Protein AF-A0A164ZQA0-F1 (afdb_monomer_lite)

InterPro domains:
  IPR040151 Gfd2/YDR514C-like [PTHR28083] (160-296)
  IPR048519 Gfd2/YDR514C-like, C-terminal domain [PF21762] (165-279)

Organism: NCBI:txid1314777

Structure (mmCIF, N/CA/C/O backbone):
data_AF-A0A164ZQA0-F1
#
_entry.id   AF-A0A164ZQA0-F1
#
loop_
_atom_site.group_PDB
_atom_site.id
_atom_site.type_symbol
_atom_site.label_atom_id
_atom_site.label_alt_id
_atom_site.label_comp_id
_atom_site.label_asym_id
_atom_site.label_entity_id
_atom_site.label_seq_id
_atom_site.pdbx_PDB_ins_code
_atom_site.Cartn_x
_atom_site.Cartn_y
_atom_site.Cartn_z
_atom_site.occupancy
_atom_site.B_iso_or_equiv
_atom_site.auth_seq_id
_atom_site.auth_comp_id
_atom_site.auth_asym_id
_atom_site.auth_atom_id
_atom_site.pdbx_PDB_model_num
ATOM 1 N N . MET A 1 1 ? 44.357 4.375 -3.965 1.00 37.94 1 MET A N 1
ATOM 2 C CA . MET A 1 1 ? 43.167 4.181 -4.818 1.00 37.94 1 MET A CA 1
ATOM 3 C C . MET A 1 1 ? 42.437 2.954 -4.313 1.00 37.94 1 MET A C 1
ATOM 5 O O . MET A 1 1 ? 42.973 1.859 -4.415 1.00 37.94 1 MET A O 1
ATOM 9 N N . THR A 1 2 ? 41.283 3.130 -3.679 1.00 36.84 2 THR A N 1
ATOM 10 C CA . THR A 1 2 ? 40.412 2.020 -3.287 1.00 36.84 2 THR A CA 1
ATOM 11 C C . THR A 1 2 ? 39.736 1.478 -4.543 1.00 36.84 2 THR A C 1
ATOM 13 O O . THR A 1 2 ? 38.947 2.173 -5.178 1.00 36.84 2 THR A O 1
ATOM 16 N N . PHE A 1 3 ? 40.088 0.255 -4.942 1.00 36.66 3 PHE A N 1
ATOM 17 C CA . PHE A 1 3 ? 39.369 -0.465 -5.989 1.00 36.66 3 PHE A CA 1
ATOM 18 C C . PHE A 1 3 ? 37.983 -0.815 -5.447 1.00 36.66 3 PHE A C 1
ATOM 20 O O . PHE A 1 3 ? 37.839 -1.714 -4.620 1.00 36.66 3 PHE A O 1
ATOM 27 N N . HIS A 1 4 ? 36.966 -0.081 -5.887 1.00 46.91 4 HIS A N 1
ATOM 28 C CA . HIS A 1 4 ? 35.589 -0.504 -5.689 1.00 46.91 4 HIS A CA 1
ATOM 29 C C . HIS A 1 4 ? 35.282 -1.572 -6.746 1.00 46.91 4 HIS A C 1
ATOM 31 O O . HIS A 1 4 ? 35.463 -1.300 -7.936 1.00 46.91 4 HIS A O 1
ATOM 37 N N . PRO A 1 5 ? 34.881 -2.793 -6.352 1.00 53.94 5 PRO A N 1
ATOM 38 C CA . PRO A 1 5 ? 34.524 -3.823 -7.316 1.00 53.94 5 PRO A CA 1
ATOM 39 C C . PRO A 1 5 ? 33.372 -3.322 -8.191 1.00 53.94 5 PRO A C 1
ATOM 41 O O . PRO A 1 5 ? 32.402 -2.755 -7.684 1.00 53.94 5 PRO A O 1
ATOM 44 N N . VAL A 1 6 ? 33.484 -3.521 -9.506 1.00 59.75 6 VAL A N 1
ATOM 45 C CA . VAL A 1 6 ? 32.407 -3.195 -10.445 1.00 59.75 6 VAL A CA 1
ATOM 46 C C . VAL A 1 6 ? 31.228 -4.110 -10.126 1.00 59.75 6 VAL A C 1
ATOM 48 O O . VAL A 1 6 ? 31.308 -5.329 -10.275 1.00 59.75 6 VAL A O 1
ATOM 51 N N . ILE A 1 7 ? 30.142 -3.526 -9.624 1.00 65.94 7 ILE A N 1
ATOM 52 C CA . ILE A 1 7 ? 28.939 -4.273 -9.263 1.00 65.94 7 ILE A CA 1
ATOM 53 C C . ILE A 1 7 ? 28.158 -4.545 -10.551 1.00 65.94 7 ILE A C 1
ATOM 55 O O . ILE A 1 7 ? 27.612 -3.632 -11.167 1.00 65.94 7 ILE A O 1
ATOM 59 N N . HIS A 1 8 ? 28.106 -5.810 -10.960 1.00 80.88 8 HIS A N 1
ATOM 60 C CA . HIS A 1 8 ? 27.282 -6.258 -12.081 1.00 80.88 8 HIS A CA 1
ATOM 61 C C . HIS A 1 8 ? 25.901 -6.704 -11.585 1.00 80.88 8 HIS A C 1
ATOM 63 O O . HIS A 1 8 ? 25.777 -7.330 -10.532 1.00 80.88 8 HIS A O 1
ATOM 69 N N . GLY A 1 9 ? 24.855 -6.380 -12.345 1.00 91.81 9 GLY A N 1
ATOM 70 C CA . GLY A 1 9 ? 23.476 -6.692 -11.979 1.00 91.81 9 GLY A CA 1
ATOM 71 C C . GLY A 1 9 ? 22.484 -6.237 -13.042 1.00 91.81 9 GLY A C 1
ATOM 72 O O . GLY A 1 9 ? 22.841 -6.063 -14.210 1.00 91.81 9 GLY A O 1
ATOM 73 N N . PHE A 1 10 ? 21.236 -6.041 -12.630 1.00 95.94 10 PHE A N 1
ATOM 74 C CA . PHE A 1 10 ? 20.131 -5.736 -13.529 1.00 95.94 10 PHE A CA 1
ATOM 75 C C . PHE A 1 10 ? 19.327 -4.538 -13.038 1.00 95.94 10 PHE A C 1
ATOM 77 O O . PHE A 1 10 ? 18.859 -4.519 -11.906 1.00 95.94 10 PHE A O 1
ATOM 84 N N . TYR A 1 11 ? 19.139 -3.547 -13.899 1.00 95.69 11 TYR A N 1
ATOM 85 C CA . TYR A 1 11 ? 18.346 -2.362 -13.609 1.00 95.69 11 TYR A CA 1
ATOM 86 C C . TYR A 1 11 ? 16.878 -2.591 -13.931 1.00 95.69 11 TYR A C 1
ATOM 88 O O . TYR A 1 11 ? 16.543 -3.151 -14.979 1.00 95.69 11 TYR A O 1
ATOM 96 N N . ARG A 1 12 ? 15.981 -2.108 -13.068 1.00 94.56 12 ARG A N 1
ATOM 97 C CA . ARG A 1 12 ? 14.539 -2.154 -13.340 1.00 94.56 12 ARG A CA 1
ATOM 98 C C . ARG A 1 12 ? 14.219 -1.356 -14.602 1.00 94.56 12 ARG A C 1
ATOM 100 O O . ARG A 1 12 ? 14.597 -0.193 -14.721 1.00 94.56 12 ARG A O 1
ATOM 107 N N . TYR A 1 13 ? 13.466 -1.967 -15.519 1.00 94.94 13 TYR A N 1
ATOM 108 C CA . TYR A 1 13 ? 13.037 -1.329 -16.765 1.00 94.94 13 TYR A CA 1
ATOM 109 C C . TYR A 1 13 ? 12.421 0.055 -16.523 1.00 94.94 13 TYR A C 1
ATOM 111 O O . TYR A 1 13 ? 12.764 1.020 -17.197 1.00 94.94 13 TYR A O 1
ATOM 119 N N . THR A 1 14 ? 11.521 0.157 -15.542 1.00 92.81 14 THR A N 1
ATOM 120 C CA . THR A 1 14 ? 10.787 1.394 -15.253 1.00 92.81 14 THR A CA 1
ATOM 121 C C . THR A 1 14 ? 11.702 2.523 -14.813 1.00 92.81 14 THR A C 1
ATOM 123 O O . THR A 1 14 ? 11.472 3.659 -15.207 1.00 92.81 14 THR A O 1
ATOM 126 N N . ASP A 1 15 ? 12.753 2.230 -14.051 1.00 94.25 15 ASP A N 1
ATOM 127 C CA . ASP A 1 15 ? 13.665 3.273 -13.579 1.00 94.25 15 ASP A CA 1
ATOM 128 C C . ASP A 1 15 ? 14.533 3.791 -14.717 1.00 94.25 15 ASP A C 1
ATOM 130 O O . ASP A 1 15 ? 14.736 4.995 -14.844 1.00 94.25 15 ASP A O 1
ATOM 134 N N . ILE A 1 16 ? 14.986 2.893 -15.595 1.00 94.94 16 ILE A N 1
ATOM 135 C CA . ILE A 1 16 ? 15.717 3.276 -16.802 1.00 94.94 16 ILE A CA 1
ATOM 136 C C . ILE A 1 16 ? 14.851 4.199 -17.662 1.00 94.94 16 ILE A C 1
ATOM 138 O O . ILE A 1 16 ? 15.279 5.304 -17.983 1.00 94.94 16 ILE A O 1
ATOM 142 N N . ILE A 1 17 ? 13.613 3.802 -17.968 1.00 93.25 17 ILE A N 1
ATOM 143 C CA . ILE A 1 17 ? 12.735 4.579 -18.852 1.00 93.25 17 ILE A CA 1
ATOM 144 C C . ILE A 1 17 ? 12.263 5.894 -18.225 1.00 93.25 17 ILE A C 1
ATOM 146 O O . ILE A 1 17 ? 12.261 6.925 -18.896 1.00 93.25 17 ILE A O 1
ATOM 150 N N . PHE A 1 18 ? 11.825 5.876 -16.965 1.00 91.62 18 PHE A N 1
ATOM 151 C CA . PHE A 1 18 ? 11.101 7.005 -16.374 1.00 91.62 18 PHE A CA 1
ATOM 152 C C . PHE A 1 18 ? 11.949 7.882 -15.458 1.00 91.62 18 PHE A C 1
ATOM 154 O O . PHE A 1 18 ? 11.564 9.024 -15.234 1.00 91.62 18 PHE A O 1
ATOM 161 N N . VAL A 1 19 ? 13.084 7.389 -14.953 1.00 92.06 19 VAL A N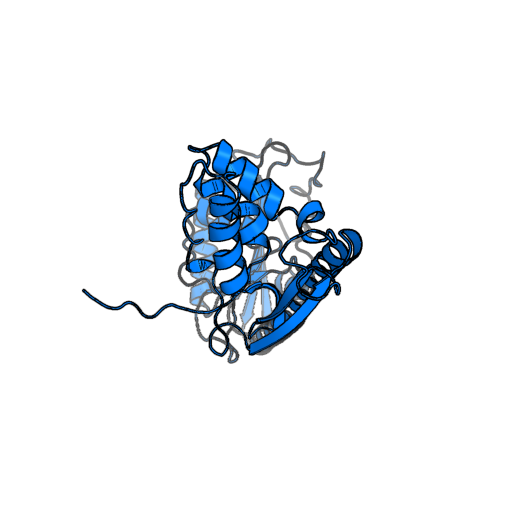 1
ATOM 162 C CA . VAL A 1 19 ? 13.851 8.086 -13.909 1.00 92.06 19 VAL A CA 1
ATOM 163 C C . VAL A 1 19 ? 15.259 8.448 -14.367 1.00 92.06 19 VAL A C 1
ATOM 165 O O . VAL A 1 19 ? 15.705 9.557 -14.117 1.00 92.06 19 VAL A O 1
ATOM 168 N N . TRP A 1 20 ? 15.967 7.586 -15.099 1.00 93.75 20 TRP A N 1
ATOM 169 C CA . TRP A 1 20 ? 17.381 7.838 -15.411 1.00 93.75 20 TRP A CA 1
ATOM 170 C C . TRP A 1 20 ? 17.621 9.171 -16.139 1.00 93.75 20 TRP A C 1
ATOM 172 O O . TRP A 1 20 ? 18.522 9.921 -15.774 1.00 93.75 20 TRP A O 1
ATOM 182 N N . HIS A 1 21 ? 16.777 9.506 -17.116 1.00 91.06 21 HIS A N 1
ATOM 183 C CA . HIS A 1 21 ? 16.881 10.769 -17.849 1.00 91.06 21 HIS A CA 1
ATOM 184 C C . HIS A 1 21 ? 16.617 12.016 -16.988 1.00 91.06 21 HIS A C 1
ATOM 186 O O . HIS A 1 21 ? 17.145 13.080 -17.300 1.00 91.06 21 HIS A O 1
ATOM 192 N N . THR A 1 22 ? 15.868 11.906 -15.882 1.00 90.12 22 THR A N 1
ATOM 193 C CA . THR A 1 22 ? 15.544 13.064 -15.031 1.00 90.12 22 THR A CA 1
ATOM 194 C C . THR A 1 22 ? 16.759 13.590 -14.272 1.00 90.12 22 THR A C 1
ATOM 196 O O . THR A 1 22 ? 16.726 14.711 -13.777 1.00 90.12 22 THR A O 1
ATOM 199 N N . ALA A 1 23 ? 17.844 12.815 -14.200 1.00 88.81 23 ALA A N 1
ATOM 200 C CA . ALA A 1 23 ? 19.121 13.270 -13.659 1.00 88.81 23 ALA A CA 1
ATOM 201 C C . ALA A 1 23 ? 19.820 14.327 -14.541 1.00 88.81 23 ALA A C 1
ATOM 203 O O . ALA A 1 23 ? 20.835 14.872 -14.121 1.00 88.81 23 ALA A O 1
ATOM 204 N N . PHE A 1 24 ? 19.298 14.603 -15.745 1.00 90.62 24 PHE A N 1
ATOM 205 C CA . PHE A 1 24 ? 19.895 15.499 -16.744 1.00 90.62 24 PHE A CA 1
ATOM 206 C C . PHE A 1 24 ? 18.980 16.663 -17.135 1.00 90.62 24 PHE A C 1
ATOM 208 O O . PHE A 1 24 ? 19.130 17.211 -18.223 1.00 90.62 24 PHE A O 1
ATOM 215 N N . GLN A 1 25 ? 18.032 17.052 -16.278 1.00 85.81 25 GLN A N 1
ATOM 216 C CA . GLN A 1 25 ? 17.130 18.186 -16.548 1.00 85.81 25 GLN A CA 1
ATOM 217 C C . GLN A 1 25 ? 17.885 19.514 -16.752 1.00 85.81 25 GLN A C 1
ATOM 219 O O . GLN A 1 25 ? 17.413 20.407 -17.451 1.00 85.81 25 GLN A O 1
ATOM 224 N N . ASP A 1 26 ? 19.082 19.633 -16.175 1.00 88.94 26 ASP A N 1
ATOM 225 C CA . ASP A 1 26 ? 20.036 20.729 -16.377 1.00 88.94 26 ASP A CA 1
ATOM 226 C C . ASP A 1 26 ? 20.829 20.615 -17.697 1.00 88.94 26 ASP A C 1
ATOM 228 O O . ASP A 1 26 ? 21.501 21.564 -18.101 1.00 88.94 26 ASP A O 1
ATOM 232 N N . ARG A 1 27 ? 20.740 19.474 -18.398 1.00 90.88 27 ARG A N 1
ATOM 233 C CA . ARG A 1 27 ? 21.440 19.156 -19.657 1.00 90.88 27 ARG A CA 1
ATOM 234 C C . ARG A 1 27 ? 20.466 18.596 -20.712 1.00 90.88 27 ARG A C 1
ATOM 236 O O . ARG A 1 27 ? 20.539 17.410 -21.057 1.00 90.88 27 ARG A O 1
ATOM 243 N N . PRO A 1 28 ? 19.607 19.442 -21.317 1.00 91.06 28 PRO A N 1
ATOM 244 C CA . PRO A 1 28 ? 18.497 19.001 -22.173 1.00 91.06 28 PRO A CA 1
ATOM 245 C C . PRO A 1 28 ? 18.893 18.149 -23.387 1.00 91.06 28 PRO A C 1
ATOM 247 O O . PRO A 1 28 ? 18.119 17.298 -23.830 1.00 91.06 28 PRO A O 1
ATOM 250 N N . ILE A 1 29 ? 20.096 18.357 -23.935 1.00 91.69 29 ILE A N 1
ATOM 251 C CA . ILE A 1 29 ? 20.619 17.569 -25.064 1.00 91.69 29 ILE A CA 1
ATOM 252 C C . ILE A 1 29 ? 20.830 16.110 -24.638 1.00 91.69 29 ILE A C 1
ATOM 254 O O . ILE A 1 29 ? 20.357 15.199 -25.317 1.00 91.69 29 ILE A O 1
ATOM 258 N N . ILE A 1 30 ? 21.479 15.891 -23.488 1.00 93.25 30 ILE A N 1
ATOM 259 C CA . ILE A 1 30 ? 21.736 14.552 -22.942 1.00 93.25 30 ILE A CA 1
ATOM 260 C C . ILE A 1 30 ? 20.421 13.891 -22.533 1.00 93.25 30 ILE A C 1
ATOM 262 O O . ILE A 1 30 ? 20.195 12.731 -22.875 1.00 93.25 30 ILE A O 1
ATOM 266 N N . GLU A 1 31 ? 19.538 14.632 -21.857 1.00 94.38 31 GLU A N 1
ATOM 267 C CA . GLU A 1 31 ? 18.209 14.143 -21.483 1.00 94.38 31 GLU A CA 1
ATOM 268 C C . GLU A 1 31 ? 17.439 13.637 -22.710 1.00 94.38 31 GLU A C 1
ATOM 270 O O . GLU A 1 31 ? 16.958 12.501 -22.724 1.00 94.38 31 GLU A O 1
ATOM 275 N N . THR A 1 32 ? 17.354 14.459 -23.760 1.00 94.12 32 THR A N 1
ATOM 276 C CA . THR A 1 32 ? 16.599 14.142 -24.978 1.00 94.12 32 THR A CA 1
ATOM 277 C C . THR A 1 32 ? 17.203 12.952 -25.716 1.00 94.12 32 THR A C 1
ATOM 279 O O . THR A 1 32 ? 16.471 12.041 -26.109 1.00 94.12 32 THR A O 1
ATOM 282 N N . ALA A 1 33 ? 18.530 12.925 -25.872 1.00 95.00 33 ALA A N 1
ATOM 283 C CA . ALA A 1 33 ? 19.237 11.832 -26.531 1.00 95.00 33 ALA A CA 1
ATOM 284 C C . ALA A 1 33 ? 19.036 10.500 -25.796 1.00 95.00 33 ALA A C 1
ATOM 286 O O . ALA A 1 33 ? 18.667 9.496 -26.411 1.00 95.00 33 ALA A O 1
ATOM 287 N N . LEU A 1 34 ? 19.210 10.502 -24.471 1.00 95.69 34 LEU A N 1
ATOM 288 C CA . LEU A 1 34 ? 19.022 9.317 -23.643 1.00 95.69 34 LEU A CA 1
ATOM 289 C C . LEU A 1 34 ? 17.575 8.825 -23.698 1.00 95.69 34 LEU A C 1
ATOM 291 O O . LEU A 1 34 ? 17.338 7.641 -23.935 1.00 95.69 34 LEU A O 1
ATOM 295 N N . LYS A 1 35 ? 16.607 9.734 -23.535 1.00 95.25 35 LYS A N 1
ATOM 296 C CA . LYS A 1 35 ? 15.175 9.424 -23.582 1.00 95.25 35 LYS A CA 1
ATOM 297 C C . LYS A 1 35 ? 14.763 8.834 -24.928 1.00 95.25 35 LYS A C 1
ATOM 299 O O . LYS A 1 35 ? 14.009 7.864 -24.956 1.00 95.25 35 LYS A O 1
ATOM 304 N N . ALA A 1 36 ? 15.268 9.381 -26.034 1.00 95.31 36 ALA A N 1
ATOM 305 C CA . ALA A 1 36 ? 15.014 8.852 -27.370 1.00 95.31 36 ALA A CA 1
ATOM 306 C C . ALA A 1 36 ? 15.603 7.443 -27.537 1.00 95.31 36 ALA A C 1
ATOM 308 O O . ALA A 1 36 ? 14.888 6.540 -27.979 1.00 95.31 36 ALA A O 1
ATOM 309 N N . PHE A 1 37 ? 16.858 7.243 -27.123 1.00 96.38 37 PHE A N 1
ATOM 310 C CA . PHE A 1 37 ? 17.576 5.970 -27.223 1.00 96.38 37 PHE A CA 1
ATOM 311 C C . PHE A 1 37 ? 16.865 4.836 -26.481 1.00 96.38 37 PHE A C 1
ATOM 313 O O . PHE A 1 37 ? 16.574 3.795 -27.060 1.00 96.38 37 PHE A O 1
ATOM 320 N N . ILE A 1 38 ? 16.511 5.047 -25.212 1.00 95.19 38 ILE A N 1
ATOM 321 C CA . ILE A 1 38 ? 15.874 4.001 -24.400 1.00 95.19 38 ILE A CA 1
ATOM 322 C C . ILE A 1 38 ? 14.371 3.865 -24.658 1.00 95.19 38 ILE A C 1
ATOM 324 O O . ILE A 1 38 ? 13.755 2.938 -24.135 1.00 95.19 38 ILE A O 1
ATOM 328 N N . SER A 1 39 ? 13.758 4.767 -25.432 1.00 95.31 39 SER A N 1
ATOM 329 C CA . SER A 1 39 ? 12.307 4.761 -25.622 1.00 95.31 39 SER A CA 1
ATOM 330 C C . SER A 1 39 ? 11.808 3.406 -26.155 1.00 95.31 39 SER A C 1
ATOM 332 O O . SER A 1 39 ? 12.459 2.799 -27.010 1.00 95.31 39 SER A O 1
ATOM 334 N N . PRO A 1 40 ? 10.625 2.927 -25.724 1.00 94.81 40 PRO A N 1
ATOM 335 C CA . PRO A 1 40 ? 10.119 1.609 -26.118 1.00 94.81 40 PRO A CA 1
ATOM 336 C C . PRO A 1 40 ? 9.989 1.426 -27.640 1.00 94.81 40 PRO A C 1
ATOM 338 O O . PRO A 1 40 ? 10.210 0.335 -28.164 1.00 94.81 40 PRO A O 1
ATOM 341 N N . HIS A 1 41 ? 9.640 2.502 -28.352 1.00 95.00 41 HIS A N 1
ATOM 342 C CA . HIS A 1 41 ? 9.533 2.505 -29.810 1.00 95.00 41 HIS A CA 1
ATOM 343 C C . HIS A 1 41 ? 10.894 2.463 -30.503 1.00 95.00 41 HIS A C 1
ATOM 345 O O . HIS A 1 41 ? 10.992 1.856 -31.560 1.00 95.00 41 HIS A O 1
ATOM 351 N N . CYS A 1 42 ? 11.923 3.102 -29.940 1.00 95.25 42 CYS A N 1
ATOM 352 C CA . CYS A 1 42 ? 13.266 3.108 -30.514 1.00 95.25 42 CYS A CA 1
ATOM 353 C C . CYS A 1 42 ? 13.991 1.792 -30.230 1.00 95.25 42 CYS A C 1
ATOM 355 O O . CYS A 1 42 ? 14.505 1.155 -31.145 1.00 95.25 42 CYS A O 1
ATOM 357 N N . VAL A 1 43 ? 13.951 1.340 -28.974 1.00 95.25 43 VAL A N 1
ATOM 358 C CA . VAL A 1 43 ? 14.715 0.180 -28.507 1.00 95.25 43 VAL A CA 1
ATOM 359 C C . VAL A 1 43 ? 14.303 -1.123 -29.200 1.00 95.25 43 VAL A C 1
ATOM 361 O O . VAL A 1 43 ? 15.113 -2.032 -29.334 1.00 95.25 43 VAL A O 1
ATOM 364 N N . THR A 1 44 ? 13.058 -1.209 -29.675 1.00 95.69 44 THR A N 1
ATOM 365 C CA . THR A 1 44 ? 12.516 -2.383 -30.378 1.00 95.69 44 THR A CA 1
ATOM 366 C C . THR A 1 44 ? 12.750 -2.368 -31.887 1.00 95.69 44 THR A C 1
ATOM 368 O O . THR A 1 44 ? 12.392 -3.329 -32.566 1.00 95.69 44 THR A O 1
ATOM 371 N N . ARG A 1 45 ? 13.365 -1.316 -32.443 1.00 94.44 45 ARG A N 1
ATOM 372 C CA . ARG A 1 45 ? 13.665 -1.271 -33.876 1.00 94.44 45 ARG A CA 1
ATOM 373 C C . ARG A 1 45 ? 14.802 -2.218 -34.243 1.00 94.44 45 ARG A C 1
ATOM 375 O O . ARG A 1 45 ? 15.722 -2.460 -33.466 1.00 94.44 45 ARG A O 1
ATOM 382 N N . LYS A 1 46 ? 14.778 -2.699 -35.488 1.00 93.00 46 LYS A N 1
ATOM 383 C CA . LYS A 1 46 ? 15.786 -3.635 -36.006 1.00 93.00 46 LYS A CA 1
ATOM 384 C C . LYS A 1 46 ? 17.199 -3.048 -36.057 1.00 93.00 46 LYS A C 1
ATOM 386 O O . LYS A 1 46 ? 18.149 -3.797 -35.878 1.00 93.00 46 LYS A O 1
ATOM 391 N N . ASP A 1 47 ? 17.311 -1.747 -36.309 1.00 92.62 47 ASP A N 1
ATOM 392 C CA . ASP A 1 47 ? 18.556 -0.974 -36.394 1.00 92.62 47 ASP A CA 1
ATOM 393 C C . ASP A 1 47 ? 19.076 -0.511 -35.023 1.00 92.62 47 ASP A C 1
ATOM 395 O O . ASP A 1 47 ? 20.165 0.057 -34.936 1.00 92.62 47 ASP A O 1
ATOM 399 N N . HIS A 1 48 ? 18.328 -0.759 -33.945 1.00 95.25 48 HIS A N 1
ATOM 400 C CA . HIS A 1 48 ? 18.749 -0.376 -32.608 1.00 95.25 48 HIS A CA 1
ATOM 401 C C . HIS A 1 48 ? 19.969 -1.203 -32.165 1.00 95.25 48 HIS A C 1
ATOM 403 O O . HIS A 1 48 ? 19.957 -2.428 -32.303 1.00 95.25 48 HIS A O 1
ATOM 409 N N . PRO A 1 49 ? 21.004 -0.603 -31.547 1.00 93.69 49 PRO A N 1
ATOM 410 C CA . PRO A 1 49 ? 22.244 -1.314 -31.216 1.00 93.69 49 PRO A CA 1
ATOM 411 C C . PRO A 1 49 ? 22.095 -2.410 -30.147 1.00 93.69 49 PRO A C 1
ATOM 413 O O . PRO A 1 49 ? 22.996 -3.224 -29.951 1.00 93.69 49 PRO A O 1
ATOM 416 N N . PHE A 1 50 ? 20.956 -2.472 -29.452 1.00 94.31 50 PHE A N 1
ATOM 417 C CA . PHE A 1 50 ? 20.633 -3.603 -28.572 1.00 94.31 50 PHE A CA 1
ATOM 418 C C . PHE A 1 50 ? 20.105 -4.841 -29.308 1.00 94.31 50 PHE A C 1
ATOM 420 O O . PHE A 1 50 ? 20.009 -5.903 -28.698 1.00 94.31 50 PHE A O 1
ATOM 427 N N . ASN A 1 51 ? 19.802 -4.746 -30.602 1.00 92.25 51 ASN A N 1
ATOM 428 C CA . ASN A 1 51 ? 19.403 -5.875 -31.434 1.00 92.25 51 ASN A CA 1
ATOM 429 C C . ASN A 1 51 ? 20.630 -6.548 -32.080 1.00 92.25 51 ASN A C 1
ATOM 431 O O . ASN A 1 51 ? 20.804 -6.519 -33.297 1.00 92.25 51 ASN A O 1
ATOM 435 N N . LYS A 1 52 ? 21.509 -7.137 -31.260 1.00 80.31 52 LYS A N 1
ATOM 436 C CA . LYS A 1 52 ? 22.798 -7.693 -31.724 1.00 80.31 52 LYS A CA 1
ATOM 437 C C . LYS A 1 52 ? 22.652 -8.867 -32.703 1.00 80.31 52 LYS A C 1
ATOM 439 O O . LYS A 1 52 ? 23.445 -8.979 -33.630 1.00 80.31 52 LYS A O 1
ATOM 444 N N . ASP A 1 53 ? 21.613 -9.686 -32.530 1.00 82.44 53 ASP A N 1
ATOM 445 C CA . ASP A 1 53 ? 21.430 -10.947 -33.268 1.00 82.44 53 ASP A CA 1
ATOM 446 C C . ASP A 1 53 ? 20.258 -10.914 -34.265 1.00 82.44 53 ASP A C 1
ATOM 448 O O . ASP A 1 53 ? 19.831 -11.954 -34.768 1.00 82.44 53 ASP A O 1
ATOM 452 N N . GLY A 1 54 ? 19.641 -9.751 -34.492 1.00 84.31 54 GLY A N 1
ATOM 453 C CA . GLY A 1 54 ? 18.430 -9.645 -35.315 1.00 84.31 54 GLY A CA 1
ATOM 454 C C . GLY A 1 54 ? 17.159 -10.237 -34.679 1.00 84.31 54 GLY A C 1
ATOM 455 O O . GLY A 1 54 ? 16.102 -10.201 -35.307 1.00 84.31 54 GLY A O 1
ATOM 456 N N . LYS A 1 55 ? 17.239 -10.755 -33.444 1.00 86.12 55 LYS A N 1
ATOM 457 C CA . LYS A 1 55 ? 16.133 -11.378 -32.685 1.00 86.12 55 LYS A CA 1
ATOM 458 C C . LYS A 1 55 ? 15.201 -10.367 -32.000 1.00 86.12 55 LYS A C 1
ATOM 460 O O . LYS A 1 55 ? 14.222 -10.766 -31.374 1.00 86.12 55 LYS A O 1
ATOM 465 N N . GLY A 1 56 ? 15.508 -9.078 -32.106 1.00 91.31 56 GLY A N 1
ATOM 466 C CA . GLY A 1 56 ? 14.918 -8.015 -31.302 1.00 91.31 56 GLY A CA 1
ATOM 467 C C . GLY A 1 56 ? 15.828 -7.617 -30.141 1.00 91.31 56 GLY A C 1
ATOM 468 O O . GLY A 1 56 ? 16.888 -8.204 -29.918 1.00 91.31 56 GLY A O 1
ATOM 469 N N . VAL A 1 57 ? 15.416 -6.596 -29.396 1.00 94.81 57 VAL A N 1
ATOM 470 C CA . VAL A 1 57 ? 16.139 -6.161 -28.199 1.00 94.81 57 VAL A CA 1
ATOM 471 C C . VAL A 1 57 ? 16.043 -7.220 -27.111 1.00 94.81 57 VAL A C 1
ATOM 473 O O . VAL A 1 57 ? 14.958 -7.700 -26.781 1.00 94.81 57 VAL A O 1
ATOM 476 N N . GLU A 1 58 ? 17.193 -7.541 -26.532 1.00 95.12 58 GLU A N 1
ATOM 477 C CA . GLU A 1 58 ? 17.299 -8.369 -25.339 1.00 95.12 58 GLU A CA 1
ATOM 478 C C . GLU A 1 58 ? 16.907 -7.579 -24.084 1.00 95.12 58 GLU A C 1
ATOM 480 O O . GLU A 1 58 ? 17.372 -6.467 -23.850 1.00 95.12 58 GLU A O 1
ATOM 485 N N . PHE A 1 59 ? 16.086 -8.179 -23.240 1.00 96.19 59 PHE A N 1
ATOM 486 C CA . PHE A 1 59 ? 15.822 -7.769 -21.868 1.00 96.19 59 PHE A CA 1
ATOM 487 C C . PHE A 1 59 ? 15.947 -8.988 -20.961 1.00 96.19 59 PHE A C 1
ATOM 489 O O . PHE A 1 59 ? 16.153 -10.109 -21.421 1.00 96.19 59 PHE A O 1
ATOM 496 N N . TRP A 1 60 ? 15.774 -8.783 -19.661 1.00 96.31 60 TRP A N 1
ATOM 497 C CA . TRP A 1 60 ? 15.814 -9.857 -18.683 1.00 96.31 60 TRP A CA 1
ATOM 498 C C . TRP A 1 60 ? 14.537 -9.879 -17.854 1.00 96.31 60 TRP A C 1
ATOM 500 O O . TRP A 1 60 ? 14.121 -8.859 -17.308 1.00 96.31 60 TRP A O 1
ATOM 510 N N . MET A 1 61 ? 13.909 -11.047 -17.755 1.00 96.75 61 MET A N 1
ATOM 511 C CA . MET A 1 61 ? 12.804 -11.294 -16.840 1.00 96.75 61 MET A CA 1
ATOM 512 C C . MET A 1 61 ? 13.369 -11.827 -15.525 1.00 96.75 61 MET A C 1
ATOM 514 O O . MET A 1 61 ? 13.831 -12.967 -15.454 1.00 96.75 61 MET A O 1
ATOM 518 N N . GLY A 1 62 ? 13.354 -10.986 -14.493 1.00 95.81 62 GLY A N 1
ATOM 519 C CA . GLY A 1 62 ? 13.769 -11.331 -13.139 1.00 95.81 62 GLY A CA 1
ATOM 520 C C . GLY A 1 62 ? 12.584 -11.692 -12.251 1.00 95.81 62 GLY A C 1
ATOM 521 O O . GLY A 1 62 ? 11.532 -11.061 -12.333 1.00 95.81 62 GLY A O 1
ATOM 522 N N . THR A 1 63 ? 12.763 -12.684 -11.384 1.00 94.44 63 THR A N 1
ATOM 523 C CA . THR A 1 63 ? 11.800 -13.076 -10.346 1.00 94.44 63 THR A CA 1
ATOM 524 C C . THR A 1 63 ? 12.391 -12.764 -8.975 1.00 94.44 63 THR A C 1
ATOM 526 O O . THR A 1 63 ? 13.492 -13.214 -8.656 1.00 94.44 63 THR A O 1
ATOM 529 N N . LEU A 1 64 ? 11.671 -11.974 -8.183 1.00 93.75 64 LEU A N 1
ATOM 530 C CA . LEU A 1 64 ? 12.007 -11.634 -6.801 1.00 93.75 64 LEU A CA 1
ATOM 531 C C . LEU A 1 64 ? 11.661 -12.804 -5.855 1.00 93.75 64 LEU A C 1
ATOM 533 O O . LEU A 1 64 ? 10.822 -13.632 -6.208 1.00 93.75 64 LEU A O 1
ATOM 537 N N . PRO A 1 65 ? 12.216 -12.858 -4.628 1.00 89.00 65 PRO A N 1
ATOM 538 C CA . PRO A 1 65 ? 11.918 -13.921 -3.659 1.00 89.00 65 PRO A CA 1
ATOM 539 C C . PRO A 1 65 ? 10.433 -14.073 -3.295 1.00 89.00 65 PRO A C 1
ATOM 541 O O . PRO A 1 65 ? 9.989 -15.153 -2.923 1.00 89.00 65 PRO A O 1
ATOM 544 N N . ASN A 1 66 ? 9.645 -13.002 -3.416 1.00 86.12 66 ASN A N 1
ATOM 545 C CA . ASN A 1 66 ? 8.194 -13.029 -3.202 1.00 86.12 66 ASN A CA 1
ATOM 546 C C . ASN A 1 66 ? 7.402 -13.522 -4.435 1.00 86.12 66 ASN A C 1
ATOM 548 O O . ASN A 1 66 ? 6.176 -13.410 -4.463 1.00 86.12 66 ASN A O 1
ATOM 552 N N . GLY A 1 67 ? 8.090 -14.016 -5.468 1.00 88.50 67 GLY A N 1
ATOM 553 C CA . GLY A 1 67 ? 7.512 -14.483 -6.727 1.00 88.50 67 GLY A CA 1
ATOM 554 C C . GLY A 1 67 ? 7.130 -13.372 -7.707 1.00 88.50 67 GLY A C 1
ATOM 555 O O . GLY A 1 67 ? 6.700 -13.674 -8.820 1.00 88.50 67 GLY A O 1
ATOM 556 N N . GLU A 1 68 ? 7.268 -12.093 -7.338 1.00 94.00 68 GLU A N 1
ATOM 557 C CA . GLU A 1 68 ? 6.981 -11.002 -8.264 1.00 94.00 68 GLU A CA 1
ATOM 558 C C . GLU A 1 68 ? 7.991 -10.964 -9.412 1.00 94.00 68 GLU A C 1
ATOM 560 O O . GLU A 1 68 ? 9.195 -11.127 -9.223 1.00 94.00 68 GLU A O 1
ATOM 565 N N . GLN A 1 69 ? 7.498 -10.658 -10.607 1.00 95.12 69 GLN A N 1
ATOM 566 C CA . GLN A 1 69 ? 8.321 -10.547 -11.803 1.00 95.12 69 GLN A CA 1
ATOM 567 C C . GLN A 1 69 ? 8.668 -9.089 -12.109 1.00 95.12 69 GLN A C 1
ATOM 569 O O . GLN A 1 69 ? 7.919 -8.161 -11.767 1.00 95.12 69 GLN A O 1
ATOM 574 N N . ARG A 1 70 ? 9.811 -8.876 -12.762 1.00 95.81 70 ARG A N 1
ATOM 575 C CA . ARG A 1 70 ? 10.288 -7.579 -13.248 1.00 95.81 70 ARG A CA 1
ATOM 576 C C . ARG A 1 70 ? 10.963 -7.743 -14.601 1.00 95.81 70 ARG A C 1
ATOM 578 O O . ARG A 1 70 ? 11.772 -8.645 -14.783 1.00 95.81 70 ARG A O 1
ATOM 585 N N . LEU A 1 71 ? 10.671 -6.817 -15.510 1.00 97.44 71 LEU A N 1
ATOM 586 C CA . LEU A 1 71 ? 11.454 -6.640 -16.725 1.00 97.44 71 LEU A CA 1
ATOM 587 C C . LEU A 1 71 ? 12.662 -5.747 -16.422 1.00 97.44 71 LEU A C 1
ATOM 589 O O . LEU A 1 71 ? 12.511 -4.734 -15.733 1.00 97.44 71 LEU A O 1
ATOM 593 N N . LEU A 1 72 ? 13.840 -6.123 -16.912 1.00 97.12 72 LEU A N 1
ATOM 594 C CA . LEU A 1 72 ? 15.115 -5.538 -16.509 1.00 97.12 72 LEU A CA 1
ATOM 595 C C . LEU A 1 72 ? 16.047 -5.288 -17.705 1.00 97.12 72 LEU A C 1
ATOM 597 O O . LEU A 1 72 ? 16.048 -6.049 -18.674 1.00 97.12 72 LEU A O 1
ATOM 601 N N . TYR A 1 73 ? 16.885 -4.259 -17.586 1.00 96.44 73 TYR A N 1
ATOM 602 C CA . TYR A 1 73 ? 18.087 -4.066 -18.401 1.00 96.44 73 TYR A CA 1
ATOM 603 C C . TYR A 1 73 ? 19.288 -4.674 -17.681 1.00 96.44 73 TYR A C 1
ATOM 605 O O . TYR A 1 73 ? 19.426 -4.520 -16.469 1.00 96.44 73 TYR A O 1
ATOM 613 N N . SER A 1 74 ? 20.203 -5.312 -18.403 1.00 95.06 74 SER A N 1
ATOM 614 C CA . SER A 1 74 ? 21.501 -5.664 -17.814 1.00 95.06 74 SER A CA 1
ATOM 615 C C . SER A 1 74 ? 22.348 -4.410 -17.576 1.00 95.06 74 SER A C 1
ATOM 617 O O . SER A 1 74 ? 22.266 -3.437 -18.332 1.00 95.06 74 SER A O 1
ATOM 619 N N . SER A 1 75 ? 23.215 -4.429 -16.561 1.00 94.12 75 SER A N 1
ATOM 620 C CA . SER A 1 75 ? 24.168 -3.333 -16.348 1.00 94.12 75 SER A CA 1
ATOM 621 C C . SER A 1 75 ? 25.099 -3.134 -17.552 1.00 94.12 75 SER A C 1
ATOM 623 O O . SER A 1 75 ? 25.470 -2.006 -17.850 1.00 94.12 75 SER A O 1
ATOM 625 N N . ALA A 1 76 ? 25.391 -4.195 -18.314 1.00 93.00 76 ALA A N 1
ATOM 626 C CA . ALA A 1 76 ? 26.149 -4.115 -19.562 1.00 93.00 76 ALA A CA 1
ATOM 627 C C . ALA A 1 76 ? 25.419 -3.327 -20.666 1.00 93.00 76 ALA A C 1
ATOM 629 O O . ALA A 1 76 ? 26.059 -2.588 -21.409 1.00 93.00 76 ALA A O 1
ATOM 630 N N . GLN A 1 77 ? 24.091 -3.448 -20.778 1.00 94.56 77 GLN A N 1
ATOM 631 C CA . GLN A 1 77 ? 23.303 -2.638 -21.717 1.00 94.56 77 GLN A CA 1
ATOM 632 C C . GLN A 1 77 ? 23.294 -1.165 -21.320 1.00 94.56 77 GLN A C 1
ATOM 634 O O . GLN A 1 77 ? 23.449 -0.300 -22.179 1.00 94.56 77 GLN A O 1
ATOM 639 N N . VAL A 1 78 ? 23.140 -0.884 -20.026 1.00 95.06 78 VAL A N 1
ATOM 640 C CA . VAL A 1 78 ? 23.211 0.481 -19.493 1.00 95.06 78 VAL A CA 1
ATOM 641 C C . VAL A 1 78 ? 24.588 1.085 -19.767 1.00 95.06 78 VAL A C 1
ATOM 643 O O . VAL A 1 78 ? 24.667 2.188 -20.300 1.00 95.06 78 VAL A O 1
ATOM 646 N N . GLU A 1 79 ? 25.663 0.341 -19.503 1.00 94.19 79 GLU A N 1
ATOM 647 C CA . GLU A 1 79 ? 27.033 0.764 -19.808 1.00 94.19 79 GLU A CA 1
ATOM 648 C C . GLU A 1 79 ? 27.214 1.055 -21.298 1.00 94.19 79 GLU A C 1
ATOM 650 O O . GLU A 1 79 ? 27.685 2.124 -21.685 1.00 94.19 79 GLU A O 1
ATOM 655 N N . TYR A 1 80 ? 26.759 0.132 -22.144 1.00 95.19 80 TYR A N 1
ATOM 656 C CA . TYR A 1 80 ? 26.836 0.275 -23.588 1.00 95.19 80 TYR A CA 1
ATOM 657 C C . TYR A 1 80 ? 26.102 1.526 -24.081 1.00 95.19 80 TYR A C 1
ATOM 659 O O . TYR A 1 80 ? 26.654 2.259 -24.893 1.00 95.19 80 TYR A O 1
ATOM 667 N N . ALA A 1 81 ? 24.893 1.806 -23.582 1.00 95.75 81 ALA A N 1
ATOM 668 C CA . ALA A 1 81 ? 24.131 2.995 -23.970 1.00 95.75 81 ALA A CA 1
ATOM 669 C C . ALA A 1 81 ? 24.911 4.291 -23.709 1.00 95.75 81 ALA A C 1
ATOM 671 O O . ALA A 1 81 ? 24.938 5.177 -24.562 1.00 95.75 81 ALA A O 1
ATOM 672 N N . ARG A 1 82 ? 25.580 4.381 -22.550 1.00 95.19 82 ARG A N 1
ATOM 673 C CA . ARG A 1 82 ? 26.370 5.555 -22.142 1.00 95.19 82 ARG A CA 1
ATOM 674 C C . ARG A 1 82 ? 27.493 5.832 -23.137 1.00 95.19 82 ARG A C 1
ATOM 676 O O . ARG A 1 82 ? 27.646 6.964 -23.590 1.00 95.19 82 ARG A O 1
ATOM 683 N N . TYR A 1 83 ? 28.258 4.798 -23.482 1.00 96.00 83 TYR A N 1
ATOM 684 C CA . TYR A 1 83 ? 29.357 4.924 -24.437 1.00 96.00 83 TYR A CA 1
ATOM 685 C C . TYR A 1 83 ? 28.856 5.137 -25.859 1.00 96.00 83 TYR A C 1
ATOM 687 O O . TYR A 1 83 ? 29.360 6.014 -26.547 1.00 96.00 83 TYR A O 1
ATOM 695 N N . TRP A 1 84 ? 27.832 4.403 -26.287 1.00 96.31 84 TRP A N 1
ATOM 696 C CA . TRP A 1 84 ? 27.285 4.530 -27.634 1.00 96.31 84 TRP A CA 1
ATOM 697 C C . TRP A 1 84 ? 26.779 5.950 -27.906 1.00 96.31 84 TRP A C 1
ATOM 699 O O . TRP A 1 84 ? 27.133 6.543 -28.918 1.00 96.31 84 TRP A O 1
ATOM 709 N N . LEU A 1 85 ? 26.016 6.538 -26.977 1.00 96.12 85 LEU A N 1
ATOM 710 C CA . LEU A 1 85 ? 25.512 7.907 -27.124 1.00 96.12 85 LEU A CA 1
ATOM 711 C C . LEU A 1 85 ? 26.639 8.942 -27.199 1.00 96.12 85 LEU A C 1
ATOM 713 O O . LEU A 1 85 ? 26.537 9.904 -27.962 1.00 96.12 85 LEU A O 1
ATOM 717 N N . LYS A 1 86 ? 27.724 8.719 -26.452 1.00 95.69 86 LYS A N 1
ATOM 718 C CA . LYS A 1 86 ? 28.917 9.562 -26.499 1.00 95.69 86 LYS A CA 1
ATOM 719 C C . LYS A 1 86 ? 29.659 9.445 -27.828 1.00 95.69 86 LYS A C 1
ATOM 721 O O . LYS A 1 86 ? 29.909 10.465 -28.463 1.00 95.69 86 LYS A O 1
ATOM 726 N N . GLU A 1 87 ? 30.000 8.229 -28.246 1.00 96.25 87 GLU A N 1
ATOM 727 C CA . GLU A 1 87 ? 30.785 7.985 -29.465 1.00 96.25 87 GLU A CA 1
ATOM 728 C C . GLU A 1 87 ? 30.034 8.411 -30.732 1.00 96.25 87 GLU A C 1
ATOM 730 O O . GLU A 1 87 ? 30.639 8.880 -31.691 1.00 96.25 87 GLU A O 1
ATOM 735 N N . MET A 1 88 ? 28.702 8.335 -30.719 1.00 95.12 88 MET A N 1
ATOM 736 C CA . MET A 1 88 ? 27.858 8.825 -31.812 1.00 95.12 88 MET A CA 1
ATOM 737 C C . MET A 1 88 ? 27.647 10.350 -31.794 1.00 95.12 88 MET A C 1
ATOM 739 O O . MET A 1 88 ? 26.936 10.882 -32.644 1.00 95.12 88 MET A O 1
ATOM 743 N N . GLY A 1 89 ? 28.246 11.067 -30.836 1.00 94.69 89 GLY A N 1
ATOM 744 C CA . GLY A 1 89 ? 28.206 12.527 -30.758 1.00 94.69 89 GLY A CA 1
ATOM 745 C C . GLY A 1 89 ? 26.910 13.117 -30.191 1.00 94.69 89 GLY A C 1
ATOM 746 O O . GLY A 1 89 ? 26.729 14.329 -30.248 1.00 94.69 89 GLY A O 1
ATOM 747 N N . PHE A 1 90 ? 26.019 12.309 -29.607 1.00 94.00 90 PHE A N 1
ATOM 748 C CA . PHE A 1 90 ? 24.725 12.783 -29.090 1.00 94.00 90 PHE A CA 1
ATOM 749 C C . PHE A 1 90 ? 24.807 13.479 -27.724 1.00 94.00 90 PHE A C 1
ATOM 751 O O . PHE A 1 90 ? 23.816 14.034 -27.256 1.00 94.00 90 PHE A O 1
ATOM 758 N N . THR A 1 91 ? 25.970 13.455 -27.073 1.00 92.12 91 THR A N 1
ATOM 759 C CA . THR A 1 91 ? 26.184 14.021 -25.730 1.00 92.12 91 THR A CA 1
ATOM 760 C C . THR A 1 91 ? 27.265 15.104 -25.698 1.00 92.12 91 THR A C 1
ATOM 762 O O . THR A 1 91 ? 27.792 15.410 -24.632 1.00 92.12 91 THR A O 1
ATOM 765 N N . ASN A 1 92 ? 27.644 15.667 -26.853 1.00 90.12 92 ASN A N 1
ATOM 766 C CA . ASN A 1 92 ? 28.743 16.639 -26.978 1.00 90.12 92 ASN A CA 1
ATOM 767 C C . ASN A 1 92 ? 30.073 16.151 -26.360 1.00 90.12 92 ASN A C 1
ATOM 769 O O . ASN A 1 92 ? 30.859 16.937 -25.840 1.00 90.12 92 ASN A O 1
ATOM 773 N N . GLY A 1 93 ? 30.321 14.837 -26.400 1.00 88.56 93 GLY A N 1
ATOM 774 C CA . GLY A 1 93 ? 31.526 14.212 -25.846 1.00 88.56 93 GLY A CA 1
ATOM 775 C C . GLY A 1 93 ? 31.460 13.886 -24.348 1.00 88.56 93 GLY A C 1
ATOM 776 O O . GLY A 1 93 ? 32.375 13.236 -23.835 1.00 88.56 93 GLY A O 1
ATOM 777 N N . GLU A 1 94 ? 30.388 14.257 -23.643 1.00 90.12 94 GLU A N 1
ATOM 778 C CA . GLU A 1 94 ? 30.200 13.906 -22.232 1.00 90.12 94 GLU A CA 1
ATOM 779 C C . GLU A 1 94 ? 29.749 12.451 -22.062 1.00 90.12 94 GLU A C 1
ATOM 781 O O . GLU A 1 94 ? 28.905 11.944 -22.802 1.00 90.12 94 GLU A O 1
ATOM 786 N N . LEU A 1 95 ? 30.285 11.756 -21.057 1.00 91.19 95 LEU A N 1
ATOM 787 C CA . LEU A 1 95 ? 29.818 10.417 -20.706 1.00 91.19 95 LEU A CA 1
ATOM 788 C C . LEU A 1 95 ? 28.656 10.526 -19.716 1.00 91.19 95 LEU A C 1
ATOM 790 O O . LEU A 1 95 ? 28.816 11.078 -18.629 1.00 91.19 95 LEU A O 1
ATOM 794 N N . ILE A 1 96 ? 27.510 9.944 -20.066 1.00 92.38 96 ILE A N 1
ATOM 795 C CA . ILE A 1 96 ? 26.339 9.866 -19.183 1.00 92.38 96 ILE A CA 1
ATOM 796 C C . ILE A 1 96 ? 26.734 9.091 -17.910 1.00 92.38 96 ILE A C 1
ATOM 798 O O . ILE A 1 96 ? 27.356 8.041 -18.035 1.00 92.38 96 ILE A O 1
ATOM 802 N N . PRO A 1 97 ? 26.436 9.554 -16.688 1.00 90.69 97 PRO A N 1
ATOM 803 C CA . PRO A 1 97 ? 26.570 8.780 -15.451 1.00 90.69 97 PRO A CA 1
ATOM 804 C C . PRO A 1 97 ? 25.715 7.501 -15.411 1.00 90.69 97 PRO A C 1
ATOM 806 O O . PRO A 1 97 ? 24.647 7.426 -16.022 1.00 90.69 97 PRO A O 1
ATOM 809 N N . ILE A 1 98 ? 26.177 6.491 -14.668 1.00 89.81 98 ILE A N 1
ATOM 810 C CA . ILE A 1 98 ? 25.395 5.274 -14.378 1.00 89.81 98 ILE A CA 1
ATOM 811 C C . ILE A 1 98 ? 24.158 5.654 -13.532 1.00 89.81 98 ILE A C 1
ATOM 813 O O . ILE A 1 98 ? 24.268 6.562 -12.705 1.00 89.81 98 ILE A O 1
ATOM 817 N N . PRO A 1 99 ? 22.998 4.989 -13.712 1.00 89.81 99 PRO A N 1
ATOM 818 C CA . PRO A 1 99 ? 21.840 5.164 -12.838 1.00 89.81 99 PRO A CA 1
ATOM 819 C C . PRO A 1 99 ? 22.145 4.855 -11.366 1.00 89.81 99 PRO A C 1
ATOM 821 O O . PRO A 1 99 ? 23.086 4.125 -11.049 1.00 89.81 99 PRO A O 1
ATOM 824 N N . ASP A 1 100 ? 21.286 5.351 -10.476 1.00 83.00 100 ASP A N 1
ATOM 825 C CA . ASP A 1 100 ? 21.383 5.103 -9.038 1.00 83.00 100 ASP A CA 1
ATOM 826 C C . ASP A 1 100 ? 21.450 3.595 -8.712 1.00 83.00 100 ASP A C 1
ATOM 828 O O . ASP A 1 100 ? 20.752 2.767 -9.309 1.00 83.00 100 ASP A O 1
ATOM 832 N N . SER A 1 101 ? 22.311 3.223 -7.762 1.00 82.12 101 SER A N 1
ATOM 833 C CA . SER A 1 101 ? 22.533 1.824 -7.387 1.00 82.12 101 SER A CA 1
ATOM 834 C C . SER A 1 101 ? 21.335 1.192 -6.676 1.00 82.12 101 SER A C 1
ATOM 836 O O . SER A 1 101 ? 21.202 -0.028 -6.712 1.00 82.12 101 SER A O 1
ATOM 838 N N . SER A 1 102 ? 20.415 1.982 -6.113 1.00 81.38 102 SER A N 1
ATOM 839 C CA . SER A 1 102 ? 19.138 1.498 -5.562 1.00 81.38 102 SER A CA 1
ATOM 840 C C . SER A 1 102 ? 18.211 0.880 -6.617 1.00 81.38 102 SER A C 1
ATOM 842 O O . SER A 1 102 ? 17.238 0.205 -6.275 1.00 81.38 102 SER A O 1
ATOM 844 N N . TYR A 1 103 ? 18.499 1.089 -7.905 1.00 83.12 103 TYR A N 1
ATOM 845 C CA . TYR A 1 103 ? 17.752 0.505 -9.023 1.00 83.12 103 TYR A CA 1
ATOM 846 C C . TYR A 1 103 ? 18.327 -0.843 -9.473 1.00 83.12 103 TYR A C 1
ATOM 848 O O . TYR A 1 103 ? 17.704 -1.534 -10.287 1.00 83.12 103 TYR A O 1
ATOM 856 N N . LEU A 1 104 ? 19.522 -1.193 -8.985 1.00 90.81 104 LEU A N 1
ATOM 857 C CA . LEU A 1 104 ? 20.283 -2.364 -9.395 1.00 90.81 104 LEU A CA 1
ATOM 858 C C . LEU A 1 104 ? 19.913 -3.572 -8.534 1.00 90.81 104 LEU A C 1
ATOM 860 O O . LEU A 1 104 ? 20.182 -3.607 -7.340 1.00 90.81 104 LEU A O 1
ATOM 864 N N . LEU A 1 105 ? 19.366 -4.598 -9.173 1.00 93.31 105 LEU A N 1
ATOM 865 C CA . LEU A 1 105 ? 19.045 -5.878 -8.560 1.00 93.31 105 LEU A CA 1
ATOM 866 C C . LEU A 1 105 ? 20.147 -6.897 -8.850 1.00 93.31 105 LEU A C 1
ATOM 868 O O . LEU A 1 105 ? 20.566 -7.073 -10.001 1.00 93.31 105 LEU A O 1
ATOM 872 N N . ARG A 1 106 ? 20.592 -7.606 -7.811 1.00 91.75 106 ARG A N 1
ATOM 873 C CA . ARG A 1 106 ? 21.652 -8.614 -7.920 1.00 91.75 106 ARG A CA 1
ATOM 874 C C . ARG A 1 106 ? 21.111 -10.051 -7.924 1.00 91.75 106 ARG A C 1
ATOM 876 O O . ARG A 1 106 ? 20.298 -10.406 -7.062 1.00 91.75 106 ARG A O 1
ATOM 883 N N . PRO A 1 107 ? 21.574 -10.908 -8.855 1.00 88.12 107 PRO A N 1
ATOM 884 C CA . PRO A 1 107 ? 21.317 -12.346 -8.809 1.00 88.12 107 PRO A CA 1
ATOM 885 C C . PRO A 1 107 ? 21.757 -12.972 -7.484 1.00 88.12 107 PRO A C 1
ATOM 887 O O . PRO A 1 107 ? 22.821 -12.646 -6.965 1.00 88.12 107 PRO A O 1
ATOM 890 N N . GLY A 1 108 ? 20.942 -13.872 -6.936 1.00 79.94 108 GLY A N 1
ATOM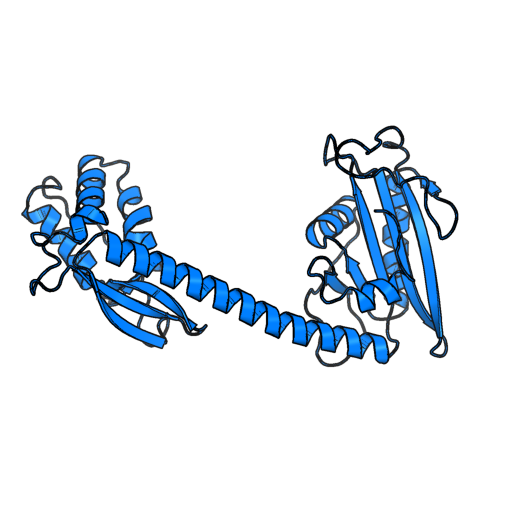 891 C CA . GLY A 1 108 ? 21.259 -14.624 -5.720 1.00 79.94 108 GLY A CA 1
ATOM 892 C C . GLY A 1 108 ? 20.980 -13.887 -4.407 1.00 79.94 108 GLY A C 1
ATOM 893 O O . GLY A 1 108 ? 20.739 -14.550 -3.404 1.00 79.94 108 GLY A O 1
ATOM 894 N N . SER A 1 109 ? 20.944 -12.550 -4.399 1.00 85.56 109 SER A N 1
ATOM 895 C CA . SER A 1 109 ? 20.518 -11.767 -3.226 1.00 85.56 109 SER A CA 1
ATOM 896 C C . SER A 1 109 ? 19.119 -11.178 -3.389 1.00 85.56 109 SER A C 1
ATOM 898 O O . SER A 1 109 ? 18.293 -11.287 -2.491 1.00 85.56 109 SER A O 1
ATOM 900 N N . GLU A 1 110 ? 18.843 -10.555 -4.534 1.00 91.25 110 GLU A N 1
ATOM 901 C CA . GLU A 1 110 ? 17.596 -9.816 -4.783 1.00 91.25 110 GLU A CA 1
ATOM 902 C C . GLU A 1 110 ? 16.756 -10.464 -5.886 1.00 91.25 110 GLU A C 1
ATOM 904 O O . GLU A 1 110 ? 15.541 -10.289 -5.925 1.00 91.25 110 GLU A O 1
ATOM 909 N N . LEU A 1 111 ? 17.389 -11.242 -6.767 1.00 91.50 111 LEU A N 1
ATOM 910 C CA . LEU A 1 111 ? 16.734 -12.018 -7.816 1.00 91.50 111 LEU A CA 1
ATOM 911 C C . LEU A 1 111 ? 16.919 -13.511 -7.547 1.00 91.50 111 LEU A C 1
ATOM 913 O O . LEU A 1 111 ? 18.047 -14.007 -7.516 1.00 91.50 111 LEU A O 1
ATOM 917 N N . GLN A 1 112 ? 15.802 -14.219 -7.398 1.00 91.50 112 GLN A N 1
ATOM 918 C CA . GLN A 1 112 ? 15.761 -15.670 -7.225 1.00 91.50 112 GLN A CA 1
ATOM 919 C C . GLN A 1 112 ? 15.979 -16.403 -8.552 1.00 91.50 112 GLN A C 1
ATOM 921 O O . GLN A 1 112 ? 16.656 -17.426 -8.599 1.00 91.50 112 GLN A O 1
ATOM 926 N N . ALA A 1 113 ? 15.405 -15.879 -9.632 1.00 89.81 113 ALA A N 1
ATOM 927 C CA . ALA A 1 113 ? 15.576 -16.410 -10.975 1.00 89.81 113 ALA A CA 1
ATOM 928 C C . ALA A 1 113 ? 15.681 -15.263 -11.973 1.00 89.81 113 ALA A C 1
ATOM 930 O O . ALA A 1 113 ? 15.081 -14.203 -11.782 1.00 89.81 113 ALA A O 1
ATOM 931 N N . ILE A 1 114 ? 16.427 -15.482 -13.050 1.00 94.19 114 ILE A N 1
ATOM 932 C CA . ILE A 1 114 ? 16.538 -14.520 -14.137 1.00 94.19 114 ILE A CA 1
ATOM 933 C C . ILE A 1 114 ? 16.698 -15.245 -15.471 1.00 94.19 114 ILE A C 1
ATOM 935 O O . ILE A 1 114 ? 17.399 -16.250 -15.555 1.00 94.19 114 ILE A O 1
ATOM 939 N N . SER A 1 115 ? 16.026 -14.750 -16.508 1.00 92.94 115 SER A N 1
ATOM 940 C CA . SER A 1 115 ? 16.078 -15.330 -17.854 1.00 92.94 115 SER A CA 1
ATOM 941 C C . SER A 1 115 ? 16.029 -14.241 -18.928 1.00 92.94 115 SER A C 1
ATOM 943 O O . SER A 1 115 ? 15.343 -13.235 -18.721 1.00 92.94 115 SER A O 1
ATOM 945 N N . PRO A 1 116 ? 16.748 -14.398 -20.052 1.00 94.88 116 PRO A N 1
ATOM 946 C CA . PRO A 1 116 ? 16.685 -13.445 -21.152 1.00 94.88 116 PRO A CA 1
ATOM 947 C C . PRO A 1 116 ? 15.340 -13.550 -21.886 1.00 94.88 116 PRO A C 1
ATOM 949 O O . PRO A 1 116 ? 14.772 -14.634 -22.028 1.00 94.88 116 PRO A O 1
ATOM 952 N N . VAL A 1 117 ? 14.838 -12.416 -22.370 1.00 95.31 117 VAL A N 1
ATOM 953 C CA . VAL A 1 117 ? 13.630 -12.297 -23.200 1.00 95.31 117 VAL A CA 1
ATOM 954 C C . VAL A 1 117 ? 13.896 -11.319 -24.342 1.00 95.31 117 VAL A C 1
ATOM 956 O O . VAL A 1 117 ? 14.645 -10.363 -24.168 1.00 95.31 117 VAL A O 1
ATOM 959 N N . TYR A 1 118 ? 13.287 -11.537 -25.508 1.00 95.69 118 TYR A N 1
ATOM 960 C CA . TYR A 1 118 ? 13.548 -10.734 -26.707 1.00 95.69 118 TYR A CA 1
ATOM 961 C C . TYR A 1 118 ? 12.260 -10.111 -27.242 1.00 95.69 118 TYR A C 1
ATOM 963 O O . TYR A 1 118 ? 11.231 -10.786 -27.325 1.00 95.69 118 TYR A O 1
ATOM 971 N N . PHE A 1 119 ? 12.326 -8.837 -27.638 1.00 95.94 119 PHE A N 1
ATOM 972 C CA . PHE A 1 119 ? 11.202 -8.130 -28.255 1.00 95.94 119 PHE A CA 1
ATOM 973 C C . PHE A 1 119 ? 11.631 -7.440 -29.549 1.00 95.94 119 PHE A C 1
ATOM 975 O O . PHE A 1 119 ? 12.544 -6.622 -29.567 1.00 95.94 119 PHE A O 1
ATOM 982 N N . ASP A 1 120 ? 10.947 -7.756 -30.641 1.00 94.38 120 ASP A N 1
ATOM 983 C CA . ASP A 1 120 ? 11.195 -7.220 -31.988 1.00 94.38 120 ASP A CA 1
ATOM 984 C C . ASP A 1 120 ? 10.235 -6.083 -32.375 1.00 94.38 120 ASP A C 1
ATOM 986 O O . ASP A 1 120 ? 10.329 -5.523 -33.466 1.00 94.38 120 ASP A O 1
ATOM 990 N N . THR A 1 121 ? 9.272 -5.786 -31.505 1.00 96.19 121 THR A N 1
ATOM 991 C CA . THR A 1 121 ? 8.177 -4.846 -31.737 1.00 96.19 121 THR A CA 1
ATOM 992 C C . THR A 1 121 ? 7.778 -4.185 -30.425 1.00 96.19 121 THR A C 1
ATOM 994 O O . THR A 1 121 ? 7.864 -4.782 -29.345 1.00 96.19 121 THR A O 1
ATOM 997 N N . TYR A 1 122 ? 7.313 -2.942 -30.526 1.00 96.25 122 TYR A N 1
ATOM 998 C CA . TYR A 1 122 ? 6.812 -2.178 -29.388 1.00 96.25 122 TYR A CA 1
ATOM 999 C C . TYR A 1 122 ? 5.614 -2.871 -28.728 1.00 96.25 122 TYR A C 1
ATOM 1001 O O . TYR A 1 122 ? 5.522 -2.913 -27.502 1.00 96.25 122 TYR A O 1
ATOM 1009 N N . GLU A 1 123 ? 4.720 -3.452 -29.526 1.00 97.69 123 GLU A N 1
ATOM 1010 C CA . GLU A 1 123 ? 3.499 -4.110 -29.066 1.00 97.69 123 GLU A CA 1
ATOM 1011 C C . GLU A 1 123 ? 3.820 -5.289 -28.143 1.00 97.69 123 GLU A C 1
ATOM 1013 O O . GLU A 1 123 ? 3.272 -5.366 -27.043 1.00 97.69 123 GLU A O 1
ATOM 1018 N N . LYS A 1 124 ? 4.777 -6.149 -28.523 1.00 96.44 124 LYS A N 1
ATOM 1019 C CA . LYS A 1 124 ? 5.195 -7.287 -27.687 1.00 96.44 124 LYS A CA 1
ATOM 1020 C C . LYS A 1 124 ? 5.844 -6.838 -26.380 1.00 96.44 124 LYS A C 1
ATOM 1022 O O . LYS A 1 124 ? 5.541 -7.402 -25.331 1.00 96.44 124 LYS A O 1
ATOM 1027 N N . LEU A 1 125 ? 6.703 -5.815 -26.425 1.00 96.88 125 LEU A N 1
ATOM 1028 C CA . LEU A 1 125 ? 7.308 -5.246 -25.217 1.00 96.88 125 LEU A CA 1
ATOM 1029 C C . LEU A 1 125 ? 6.227 -4.678 -24.283 1.00 96.88 125 LEU A C 1
ATOM 1031 O O . LEU A 1 125 ? 6.216 -4.973 -23.088 1.00 96.88 125 LEU A O 1
ATOM 1035 N N . LYS A 1 126 ? 5.279 -3.914 -24.835 1.00 96.31 126 LYS A N 1
ATOM 1036 C CA . LYS A 1 126 ? 4.154 -3.334 -24.093 1.00 96.31 126 LYS A CA 1
ATOM 1037 C C . LYS A 1 126 ? 3.277 -4.406 -23.450 1.00 96.31 126 LYS A C 1
ATOM 1039 O O . LYS A 1 126 ? 2.863 -4.252 -22.301 1.00 96.31 126 LYS A O 1
ATOM 1044 N N . ASP A 1 127 ? 2.970 -5.477 -24.171 1.00 96.62 127 ASP A N 1
ATOM 1045 C CA . ASP A 1 127 ? 2.132 -6.552 -23.646 1.00 96.62 127 ASP A CA 1
ATOM 1046 C C . ASP A 1 127 ? 2.858 -7.367 -22.571 1.00 96.62 127 ASP A C 1
ATOM 1048 O O . ASP A 1 127 ? 2.268 -7.633 -21.523 1.00 96.62 127 ASP A O 1
ATOM 1052 N N . ALA A 1 128 ? 4.163 -7.613 -22.722 1.00 94.88 128 ALA A N 1
ATOM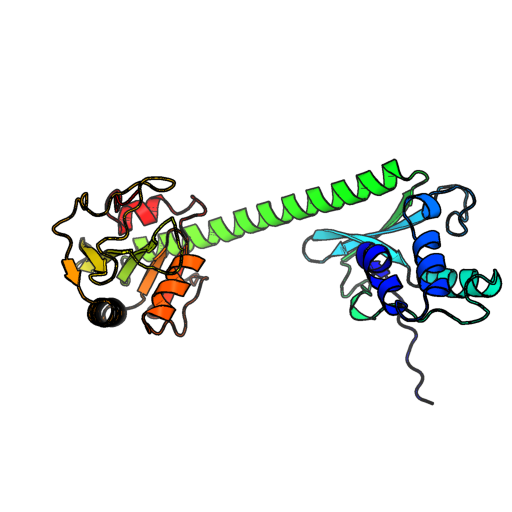 1053 C CA . ALA A 1 128 ? 4.972 -8.224 -21.668 1.00 94.88 128 ALA A CA 1
ATOM 1054 C C . ALA A 1 128 ? 4.965 -7.398 -20.368 1.00 94.88 128 ALA A C 1
ATOM 1056 O O . ALA A 1 128 ? 4.835 -7.955 -19.277 1.00 94.88 128 ALA A O 1
ATOM 1057 N N . GLN A 1 129 ? 5.041 -6.066 -20.457 1.00 95.88 129 GLN A N 1
ATOM 1058 C CA . GLN A 1 129 ? 4.926 -5.197 -19.278 1.00 95.88 129 GLN A CA 1
ATOM 1059 C C . GLN A 1 129 ? 3.556 -5.307 -18.602 1.00 95.88 129 GLN A C 1
ATOM 1061 O O . GLN A 1 129 ? 3.480 -5.413 -17.375 1.00 95.88 129 GLN A O 1
ATOM 1066 N N . LYS A 1 130 ? 2.472 -5.307 -19.390 1.00 95.75 130 LYS A N 1
ATOM 1067 C CA . LYS A 1 130 ? 1.112 -5.482 -18.861 1.00 95.75 130 LYS A CA 1
ATOM 1068 C C . LYS A 1 130 ? 0.949 -6.836 -18.181 1.00 95.75 130 LYS A C 1
ATOM 1070 O O . LYS A 1 130 ? 0.282 -6.920 -17.152 1.00 95.75 130 LYS A O 1
ATOM 1075 N N . ASP A 1 131 ? 1.528 -7.890 -18.741 1.00 94.38 131 ASP A N 1
ATOM 1076 C CA . ASP A 1 131 ? 1.418 -9.234 -18.181 1.00 94.38 131 ASP A CA 1
ATOM 1077 C C . ASP A 1 131 ? 2.196 -9.366 -16.871 1.00 94.38 131 ASP A C 1
ATOM 1079 O O . ASP A 1 131 ? 1.657 -9.907 -15.902 1.00 94.38 131 ASP A O 1
ATOM 1083 N N . VAL A 1 132 ? 3.389 -8.766 -16.777 1.00 95.12 132 VAL A N 1
ATOM 1084 C CA . VAL A 1 132 ? 4.118 -8.623 -15.504 1.00 95.12 132 VAL A CA 1
ATOM 1085 C C . VAL A 1 132 ? 3.255 -7.903 -14.463 1.00 95.12 132 VAL A C 1
ATOM 1087 O O . VAL A 1 132 ? 3.112 -8.377 -13.334 1.00 95.12 132 VAL A O 1
ATOM 1090 N N . GLU A 1 133 ? 2.626 -6.785 -14.829 1.00 94.44 133 GLU A N 1
ATOM 1091 C CA . GLU A 1 133 ? 1.767 -6.028 -13.915 1.00 94.44 133 GLU A CA 1
ATOM 1092 C C . GLU A 1 133 ? 0.551 -6.848 -13.449 1.00 94.44 133 GLU A C 1
ATOM 1094 O O . GLU A 1 133 ? 0.250 -6.901 -12.252 1.00 94.44 133 GLU A O 1
ATOM 1099 N N . LYS A 1 134 ? -0.141 -7.525 -14.374 1.00 92.75 134 LYS A N 1
ATOM 1100 C CA . LYS A 1 134 ? -1.288 -8.394 -14.068 1.00 92.75 134 LYS A CA 1
ATOM 1101 C C . LYS A 1 134 ? -0.891 -9.548 -13.152 1.00 92.75 134 LYS A C 1
ATOM 1103 O O . LYS A 1 134 ? -1.594 -9.808 -12.172 1.00 92.75 134 LYS A O 1
ATOM 1108 N N . ASN A 1 135 ? 0.227 -10.215 -13.436 1.00 90.12 135 ASN A N 1
ATOM 1109 C CA . ASN A 1 135 ? 0.728 -11.325 -12.629 1.00 90.12 135 ASN A CA 1
ATOM 1110 C C . ASN A 1 135 ? 1.063 -10.865 -11.210 1.00 90.12 135 ASN A C 1
ATOM 1112 O O . ASN A 1 135 ? 0.585 -11.470 -10.250 1.00 90.12 135 ASN A O 1
ATOM 1116 N N . ASN A 1 136 ? 1.768 -9.742 -11.065 1.00 93.00 136 ASN A N 1
ATOM 1117 C CA . ASN A 1 136 ? 2.089 -9.171 -9.757 1.00 93.00 136 ASN A CA 1
ATOM 1118 C C . ASN A 1 136 ? 0.825 -8.753 -8.987 1.00 93.00 136 ASN A C 1
ATOM 1120 O O . ASN A 1 136 ? 0.713 -9.016 -7.790 1.00 93.00 136 ASN A O 1
ATOM 1124 N N . LYS A 1 137 ? -0.182 -8.171 -9.658 1.00 89.00 137 LYS A N 1
ATOM 1125 C CA . LYS A 1 137 ? -1.487 -7.872 -9.035 1.00 89.00 137 LYS A CA 1
ATOM 1126 C C . LYS A 1 137 ? -2.196 -9.142 -8.556 1.00 89.00 137 LYS A C 1
ATOM 1128 O O . LYS A 1 137 ? -2.757 -9.144 -7.460 1.00 89.00 137 LYS A O 1
ATOM 1133 N N . ARG A 1 138 ? -2.176 -10.221 -9.346 1.00 84.25 138 ARG A N 1
ATOM 1134 C CA . ARG A 1 138 ? -2.762 -11.516 -8.966 1.00 84.25 138 ARG A CA 1
ATOM 1135 C C . ARG A 1 138 ? -2.038 -12.135 -7.768 1.00 84.25 138 ARG A C 1
ATOM 1137 O O . ARG A 1 138 ? -2.709 -12.585 -6.843 1.00 84.25 138 ARG A O 1
ATOM 1144 N N . LEU A 1 139 ? -0.705 -12.097 -7.753 1.00 83.94 139 LEU A N 1
ATOM 1145 C CA . LEU A 1 139 ? 0.116 -12.565 -6.631 1.00 83.94 139 LEU A CA 1
ATOM 1146 C C . LEU A 1 139 ? -0.218 -11.808 -5.343 1.00 83.94 139 LEU A C 1
ATOM 1148 O O . LEU A 1 139 ? -0.534 -12.436 -4.336 1.00 83.94 139 LEU A O 1
ATOM 1152 N N . LYS A 1 140 ? -0.276 -10.471 -5.393 1.00 82.00 140 LYS A N 1
ATOM 1153 C CA . LYS A 1 140 ? -0.678 -9.642 -4.243 1.00 82.00 140 LYS A CA 1
ATOM 1154 C C . LYS A 1 140 ? -2.076 -9.987 -3.734 1.00 82.00 140 LYS A C 1
ATOM 1156 O O . LYS A 1 140 ? -2.275 -10.124 -2.532 1.00 82.00 140 LYS A O 1
ATOM 1161 N N . ARG A 1 141 ? -3.049 -10.176 -4.633 1.00 75.12 141 ARG A N 1
ATOM 1162 C CA . ARG A 1 141 ? -4.410 -10.598 -4.253 1.00 75.12 141 ARG A CA 1
ATOM 1163 C C . ARG A 1 141 ? -4.416 -11.960 -3.562 1.00 75.12 141 ARG A C 1
ATOM 1165 O O . ARG A 1 141 ? -5.102 -12.107 -2.559 1.00 75.12 141 ARG A O 1
ATOM 1172 N N . SER A 1 142 ? -3.655 -12.926 -4.076 1.00 73.56 142 SER A N 1
ATOM 1173 C CA . SER A 1 142 ? -3.545 -14.265 -3.485 1.00 73.56 142 SER A CA 1
ATOM 1174 C C . SER A 1 142 ? -2.881 -14.229 -2.110 1.00 73.56 142 SER A C 1
ATOM 1176 O O . SER A 1 142 ? -3.383 -14.837 -1.169 1.00 73.56 142 SER A O 1
ATOM 1178 N N . HIS A 1 143 ? -1.792 -13.473 -1.970 1.00 73.25 143 HIS A N 1
ATOM 1179 C CA . HIS A 1 143 ? -1.126 -13.270 -0.688 1.00 73.25 143 HIS A CA 1
ATOM 1180 C C . HIS A 1 143 ? -2.088 -12.650 0.335 1.00 73.25 143 HIS A C 1
ATOM 1182 O O . HIS A 1 143 ? -2.268 -13.189 1.420 1.00 73.25 143 HIS A O 1
ATOM 1188 N N . ASN A 1 144 ? -2.810 -11.595 -0.054 1.00 73.56 144 ASN A N 1
ATOM 1189 C CA . ASN A 1 144 ? -3.823 -10.958 0.793 1.00 73.56 144 ASN A CA 1
ATOM 1190 C C . ASN A 1 144 ? -5.020 -11.879 1.097 1.00 73.56 144 ASN A C 1
ATOM 1192 O O . ASN A 1 144 ? -5.719 -11.707 2.098 1.00 73.56 144 ASN A O 1
ATOM 1196 N N . ALA A 1 145 ? -5.326 -12.836 0.216 1.00 68.12 145 ALA A N 1
ATOM 1197 C CA . ALA A 1 145 ? -6.335 -13.858 0.472 1.00 68.12 145 ALA A CA 1
ATOM 1198 C C . ALA A 1 145 ? -5.888 -14.780 1.615 1.00 68.12 145 ALA A C 1
ATOM 1200 O O . ALA A 1 145 ? -6.624 -14.956 2.586 1.00 68.12 145 ALA A O 1
ATOM 1201 N N . TYR A 1 146 ? -4.658 -15.288 1.519 1.00 70.69 146 TYR A N 1
ATOM 1202 C CA . TYR A 1 146 ? -4.042 -16.166 2.509 1.00 70.69 146 TYR A CA 1
ATOM 1203 C C . TYR A 1 146 ? -3.856 -15.483 3.869 1.00 70.69 146 TYR A C 1
ATOM 1205 O O . TYR A 1 146 ? -4.337 -15.996 4.878 1.00 70.69 146 TYR A O 1
ATOM 1213 N N . THR A 1 147 ? -3.246 -14.295 3.905 1.00 76.12 147 THR A N 1
ATOM 1214 C CA . THR A 1 147 ? -3.049 -13.554 5.161 1.00 76.12 147 THR A CA 1
ATOM 1215 C C . THR A 1 147 ? -4.377 -13.193 5.814 1.00 76.12 147 THR A C 1
ATOM 1217 O O . THR A 1 147 ? -4.540 -13.385 7.014 1.00 76.12 147 THR A O 1
ATOM 1220 N N . GLY A 1 148 ? -5.372 -12.771 5.026 1.00 73.12 148 GLY A N 1
ATOM 1221 C CA . GLY A 1 148 ? -6.709 -12.503 5.554 1.00 73.12 148 GLY A CA 1
ATOM 1222 C C . GLY A 1 148 ? -7.409 -13.755 6.094 1.00 73.12 148 GLY A C 1
ATOM 1223 O O . GLY A 1 148 ? -8.206 -13.648 7.017 1.00 73.12 148 GLY A O 1
ATOM 1224 N N . ARG A 1 149 ? -7.110 -14.953 5.570 1.00 77.75 149 ARG A N 1
ATOM 1225 C CA . ARG A 1 149 ? -7.637 -16.210 6.124 1.00 77.75 149 ARG A CA 1
ATOM 1226 C C . ARG A 1 149 ? -7.000 -16.547 7.471 1.00 77.75 149 ARG A C 1
ATOM 1228 O O . ARG A 1 149 ? -7.724 -16.947 8.375 1.00 77.75 149 ARG A O 1
ATOM 1235 N N . ILE A 1 150 ? -5.684 -16.370 7.600 1.00 81.19 150 ILE A N 1
ATOM 1236 C CA . ILE A 1 150 ? -4.975 -16.545 8.877 1.00 81.19 150 ILE A CA 1
ATOM 1237 C C . ILE A 1 150 ? -5.548 -15.591 9.923 1.00 81.19 150 ILE A C 1
ATOM 1239 O O . ILE A 1 150 ? -5.902 -16.021 11.015 1.00 81.19 150 ILE A O 1
ATOM 1243 N N . GLN A 1 151 ? -5.687 -14.315 9.565 1.00 81.94 151 GLN A N 1
ATOM 1244 C CA . GLN A 1 151 ? -6.227 -13.298 10.462 1.00 81.94 151 GLN A CA 1
ATOM 1245 C C . GLN A 1 151 ? -7.655 -13.628 10.900 1.00 81.94 151 GLN A C 1
ATOM 1247 O O . GLN A 1 151 ? -7.933 -13.617 12.094 1.00 81.94 151 GLN A O 1
ATOM 1252 N N . PHE A 1 152 ? -8.526 -14.040 9.975 1.00 81.62 152 PHE A N 1
ATOM 1253 C CA . PHE A 1 152 ? -9.876 -14.492 10.316 1.00 81.62 152 PHE A CA 1
ATOM 1254 C C . PHE A 1 152 ? -9.878 -15.632 11.347 1.00 81.62 152 PHE A C 1
ATOM 1256 O O . PHE A 1 152 ? -10.645 -15.588 12.306 1.00 81.62 152 PHE A O 1
ATOM 1263 N N . GLU A 1 153 ? -9.034 -16.655 11.172 1.00 83.06 153 GLU A N 1
ATOM 1264 C CA . GLU A 1 153 ? -8.976 -17.774 12.124 1.00 83.06 153 GLU A CA 1
ATOM 1265 C C . GLU A 1 153 ? -8.436 -17.339 13.494 1.00 83.06 153 GLU A C 1
ATOM 1267 O O . GLU A 1 153 ? -8.949 -17.791 14.513 1.00 83.06 153 GLU A O 1
ATOM 1272 N N . ARG A 1 154 ? -7.483 -16.400 13.547 1.00 86.69 154 ARG A N 1
ATOM 1273 C CA . ARG A 1 154 ? -7.005 -15.824 14.817 1.00 86.69 154 ARG A CA 1
ATOM 1274 C C . ARG A 1 154 ? -8.102 -15.059 15.549 1.00 86.69 154 ARG A C 1
ATOM 1276 O O . ARG A 1 154 ? -8.333 -15.308 16.728 1.00 86.69 154 ARG A O 1
ATOM 1283 N N . ILE A 1 155 ? -8.832 -14.198 14.837 1.00 87.94 155 ILE A N 1
ATOM 1284 C CA . ILE A 1 155 ? -9.971 -13.463 15.403 1.00 87.94 155 ILE A CA 1
ATOM 1285 C C . ILE A 1 155 ? -11.032 -14.451 15.907 1.00 87.94 155 ILE A C 1
ATOM 1287 O O . ILE A 1 155 ? -11.534 -14.320 17.023 1.00 87.94 155 ILE A O 1
ATOM 1291 N N . ARG A 1 156 ? -11.349 -15.481 15.113 1.00 85.31 156 ARG A N 1
ATOM 1292 C CA . ARG A 1 156 ? -12.309 -16.524 15.487 1.00 85.31 156 ARG A CA 1
ATOM 1293 C C . ARG A 1 156 ? -11.881 -17.285 16.744 1.00 85.31 156 ARG A C 1
ATOM 1295 O O . ARG A 1 156 ? -12.733 -17.554 17.588 1.00 85.31 156 ARG A O 1
ATOM 1302 N N . ASN A 1 157 ? -10.601 -17.627 16.872 1.00 86.25 157 ASN A N 1
ATOM 1303 C CA . ASN A 1 157 ? -10.073 -18.300 18.057 1.00 86.25 157 ASN A CA 1
ATOM 1304 C C . ASN A 1 157 ? -10.217 -17.414 19.299 1.00 86.25 157 ASN A C 1
ATOM 1306 O O . ASN A 1 157 ? -10.832 -17.847 20.269 1.00 86.25 157 ASN A O 1
ATOM 1310 N N . SER A 1 158 ? -9.771 -16.153 19.237 1.00 89.06 158 SER A N 1
ATOM 1311 C CA . SER A 1 158 ? -9.924 -15.209 20.355 1.00 89.06 158 SER A CA 1
ATOM 1312 C C . SER A 1 158 ? -11.391 -14.986 20.744 1.00 89.06 158 SER A C 1
ATOM 1314 O O . SER A 1 158 ? -11.708 -14.910 21.928 1.00 89.06 158 SER A O 1
ATOM 1316 N N . TRP A 1 159 ? -12.307 -14.933 19.769 1.00 89.12 159 TRP A N 1
ATOM 1317 C CA . TRP A 1 159 ? -13.744 -14.828 20.042 1.00 89.12 159 TRP A CA 1
ATOM 1318 C C . TRP A 1 159 ? -14.287 -16.073 20.756 1.00 89.12 159 TRP A C 1
ATOM 1320 O O . TRP A 1 159 ? -14.998 -15.962 21.753 1.00 89.12 159 TRP A O 1
ATOM 1330 N N . ASN A 1 160 ? -13.942 -17.272 20.275 1.00 88.00 160 ASN A N 1
ATOM 1331 C CA . ASN A 1 160 ? -14.408 -18.536 20.857 1.00 88.00 160 ASN A CA 1
ATOM 1332 C C . ASN A 1 160 ? -13.875 -18.775 22.274 1.00 88.00 160 ASN A C 1
ATOM 1334 O O . ASN A 1 160 ? -14.556 -19.410 23.079 1.00 88.00 160 ASN A O 1
ATOM 1338 N N . GLU A 1 161 ? -12.682 -18.266 22.577 1.00 89.44 161 GLU A N 1
ATOM 1339 C CA . GLU A 1 161 ? -12.108 -18.285 23.924 1.00 89.44 161 GLU A CA 1
ATOM 1340 C C . GLU A 1 161 ? -12.793 -17.304 24.883 1.00 89.44 161 GLU A C 1
ATOM 1342 O O . GLU A 1 161 ? -12.571 -17.382 26.089 1.00 89.44 161 GLU A O 1
ATOM 1347 N N . LYS A 1 162 ? -13.679 -16.434 24.373 1.00 90.19 162 LYS A N 1
ATOM 1348 C CA . LYS A 1 162 ? -14.472 -15.484 25.164 1.00 90.19 162 LYS A CA 1
ATOM 1349 C C . LYS A 1 162 ? -13.597 -14.540 25.992 1.00 90.19 162 LYS A C 1
ATOM 1351 O O . LYS A 1 162 ? -13.902 -14.245 27.146 1.00 90.19 162 LYS A O 1
ATOM 1356 N N . ILE A 1 163 ? -12.500 -14.080 25.394 1.00 88.88 163 ILE A N 1
ATOM 1357 C CA . ILE A 1 163 ? -11.528 -13.203 26.048 1.00 88.88 163 ILE A CA 1
ATOM 1358 C C . ILE A 1 163 ? -11.694 -11.740 25.632 1.00 88.88 163 ILE A C 1
ATOM 1360 O O . ILE A 1 163 ? -12.052 -11.428 24.491 1.00 88.88 163 ILE A O 1
ATOM 1364 N N . GLY A 1 164 ? -11.353 -10.851 26.566 1.00 92.69 164 GLY A N 1
ATOM 1365 C CA . GLY A 1 164 ? -11.205 -9.421 26.327 1.00 92.69 164 GLY A CA 1
ATOM 1366 C C . GLY A 1 164 ? -12.502 -8.660 26.069 1.00 92.69 164 GLY A C 1
ATOM 1367 O O . GLY A 1 164 ? -13.611 -9.139 26.319 1.00 92.69 164 GLY A O 1
ATOM 1368 N N . THR A 1 165 ? -12.323 -7.447 25.551 1.00 95.25 165 THR A N 1
ATOM 1369 C CA . THR A 1 165 ? -13.403 -6.530 25.186 1.00 95.25 165 THR A CA 1
ATOM 1370 C C . THR A 1 165 ? -13.358 -6.249 23.689 1.00 95.25 165 THR A C 1
ATOM 1372 O O . THR A 1 165 ? -12.338 -5.815 23.157 1.00 95.25 165 THR A O 1
ATOM 1375 N N . TRP A 1 166 ? -14.477 -6.467 23.006 1.00 94.81 166 TRP A N 1
ATOM 1376 C CA . TRP A 1 166 ? -14.619 -6.289 21.563 1.00 94.81 166 TRP A CA 1
ATOM 1377 C C . TRP A 1 166 ? -15.368 -4.997 21.281 1.00 94.81 166 TRP A C 1
ATOM 1379 O O . TRP A 1 166 ? -16.580 -4.961 21.442 1.00 94.81 166 TRP A O 1
ATOM 1389 N N . CYS A 1 167 ? -14.656 -3.947 20.886 1.00 94.44 167 CYS A N 1
ATOM 1390 C CA . CYS A 1 167 ? -15.170 -2.590 20.731 1.00 94.44 167 CYS A CA 1
ATOM 1391 C C . CYS A 1 167 ? -15.327 -2.228 19.253 1.00 94.44 167 CYS A C 1
ATOM 1393 O O . CYS A 1 167 ? -14.343 -1.918 18.591 1.00 94.44 167 CYS A O 1
ATOM 1395 N N . ALA A 1 168 ? -16.550 -2.192 18.742 1.00 92.94 168 ALA A N 1
ATOM 1396 C CA . ALA A 1 168 ? -16.849 -1.544 17.476 1.00 92.94 168 ALA A CA 1
ATOM 1397 C C . ALA A 1 168 ? -16.998 -0.028 17.649 1.00 92.94 168 ALA A C 1
ATOM 1399 O O . ALA A 1 168 ? -17.689 0.435 18.562 1.00 92.94 168 ALA A O 1
ATOM 1400 N N . ILE A 1 169 ? -16.334 0.721 16.772 1.00 92.50 169 ILE A N 1
ATOM 1401 C CA . ILE A 1 169 ? -16.342 2.185 16.738 1.00 92.50 169 ILE A CA 1
ATOM 1402 C C . ILE A 1 169 ? -16.514 2.607 15.280 1.00 92.50 169 ILE A C 1
ATOM 1404 O O . ILE A 1 169 ? -15.811 2.086 14.417 1.00 92.50 169 ILE A O 1
ATOM 1408 N N . ASP A 1 170 ? -17.438 3.527 15.026 1.00 90.88 170 ASP A N 1
ATOM 1409 C CA . ASP A 1 170 ? -17.766 4.004 13.679 1.00 90.88 170 ASP A CA 1
ATOM 1410 C C . ASP A 1 170 ? -18.012 5.515 13.728 1.00 90.88 170 ASP A C 1
ATOM 1412 O O . ASP A 1 170 ? -18.881 5.969 14.481 1.00 90.88 170 ASP A O 1
ATOM 1416 N N . PHE A 1 171 ? -17.212 6.296 12.998 1.00 91.38 171 PHE A N 1
ATOM 1417 C CA . PHE A 1 171 ? -17.354 7.752 12.918 1.00 91.38 171 PHE A CA 1
ATOM 1418 C C . PHE A 1 171 ? -18.016 8.181 11.616 1.00 91.38 171 PHE A C 1
ATOM 1420 O O . PHE A 1 171 ? -17.635 7.752 10.529 1.00 91.38 171 PHE A O 1
ATOM 1427 N N . GLU A 1 172 ? -18.919 9.149 11.724 1.00 89.69 172 GLU A N 1
ATOM 1428 C CA . GLU A 1 172 ? -19.584 9.742 10.570 1.00 89.69 172 GLU A CA 1
ATOM 1429 C C . GLU A 1 172 ? -19.232 11.222 10.426 1.00 89.69 172 GLU A C 1
ATOM 1431 O O . GLU A 1 172 ? -19.214 12.008 11.384 1.00 89.69 172 GLU A O 1
ATOM 1436 N N . TRP A 1 173 ? -19.001 11.619 9.180 1.00 89.88 173 TRP A N 1
ATOM 1437 C CA . TRP A 1 173 ? -18.532 12.945 8.792 1.00 89.88 173 TRP A CA 1
ATOM 1438 C C . TRP A 1 173 ? -19.630 13.682 8.050 1.00 89.88 173 TRP A C 1
ATOM 1440 O O . TRP A 1 173 ? -20.496 13.071 7.418 1.00 89.88 173 TRP A O 1
ATOM 1450 N N . TRP A 1 174 ? -19.545 15.006 8.044 1.00 91.50 174 TRP A N 1
ATOM 1451 C CA . TRP A 1 174 ? -20.373 15.781 7.142 1.00 91.50 174 TRP A CA 1
ATOM 1452 C C . TRP A 1 174 ? -19.903 15.626 5.690 1.00 91.50 174 TRP A C 1
ATOM 1454 O O . TRP A 1 174 ? -18.781 15.980 5.331 1.00 91.50 174 TRP A O 1
ATOM 1464 N N . GLU A 1 175 ? -20.787 15.132 4.827 1.00 88.56 175 GLU A N 1
ATOM 1465 C CA . GLU A 1 175 ? -20.482 14.767 3.435 1.00 88.56 175 GLU A CA 1
ATOM 1466 C C . GLU A 1 175 ? -20.046 15.945 2.543 1.00 88.56 175 GLU A C 1
ATOM 1468 O O . GLU A 1 175 ? -19.449 15.748 1.483 1.00 88.56 175 GLU A O 1
ATOM 1473 N N . MET A 1 176 ? -20.359 17.180 2.947 1.00 89.69 176 MET A N 1
ATOM 1474 C CA . MET A 1 176 ? -19.991 18.386 2.199 1.00 89.69 176 MET A CA 1
ATOM 1475 C C . MET A 1 176 ? -18.582 18.872 2.546 1.00 89.69 176 MET A C 1
ATOM 1477 O O . MET A 1 176 ? -17.944 19.521 1.714 1.00 89.69 176 MET A O 1
ATOM 1481 N N . TYR A 1 177 ? -18.096 18.567 3.753 1.00 82.75 177 TYR A N 1
ATOM 1482 C CA . TYR A 1 177 ? -16.782 18.985 4.221 1.00 82.75 177 TYR A CA 1
ATOM 1483 C C . TYR A 1 177 ? -16.258 18.024 5.303 1.00 82.75 177 TYR A C 1
ATOM 1485 O O . TYR A 1 177 ? -16.693 18.046 6.452 1.00 82.75 177 TYR A O 1
ATOM 1493 N N . HIS A 1 178 ? -15.290 17.181 4.926 1.00 78.50 178 HIS A N 1
ATOM 1494 C CA . HIS A 1 178 ? -14.762 16.059 5.722 1.00 78.50 178 HIS A CA 1
ATOM 1495 C C . HIS A 1 178 ? -13.861 16.484 6.906 1.00 78.50 178 HIS A C 1
ATOM 1497 O O . HIS A 1 178 ? -12.912 15.781 7.253 1.00 78.50 178 HIS A O 1
ATOM 1503 N N . THR A 1 179 ? -14.105 17.654 7.497 1.00 82.38 179 THR A N 1
ATOM 1504 C CA . THR A 1 179 ? -13.475 18.087 8.757 1.00 82.38 179 THR A CA 1
ATOM 1505 C C . THR A 1 179 ? -14.420 17.974 9.942 1.00 82.38 179 THR A C 1
ATOM 1507 O O . THR A 1 179 ? -13.960 17.911 11.078 1.00 82.38 179 THR A O 1
ATOM 1510 N N . ASP A 1 180 ? -15.728 17.941 9.686 1.00 88.06 180 ASP A N 1
ATOM 1511 C CA . ASP A 1 180 ? -16.732 18.067 10.732 1.00 88.06 180 ASP A CA 1
ATOM 1512 C C . ASP A 1 180 ? -17.285 16.685 11.083 1.00 88.06 180 ASP A C 1
ATOM 1514 O O . ASP A 1 180 ? -18.073 16.100 10.335 1.00 88.06 180 ASP A O 1
ATOM 1518 N N . LEU A 1 181 ? -16.857 16.156 12.234 1.00 91.25 181 LEU A N 1
ATOM 1519 C CA . LEU A 1 181 ? -17.422 14.937 12.812 1.00 91.25 181 LEU A CA 1
ATOM 1520 C C . LEU A 1 181 ? -18.840 15.211 13.287 1.00 91.25 181 LEU A C 1
ATOM 1522 O O . LEU A 1 181 ? -19.093 16.188 13.993 1.00 91.25 181 LEU A O 1
ATOM 1526 N N . THR A 1 182 ? -19.766 14.347 12.905 1.00 92.62 182 THR A N 1
ATOM 1527 C CA . THR A 1 182 ? -21.183 14.550 13.196 1.00 92.62 182 THR A CA 1
ATOM 1528 C C . THR A 1 182 ? -21.700 13.621 14.281 1.00 92.62 182 THR A C 1
ATOM 1530 O O . THR A 1 182 ? -22.444 14.061 15.162 1.00 92.62 182 THR A O 1
ATOM 1533 N N . GLU A 1 183 ? -21.242 12.373 14.280 1.00 92.81 183 GLU A N 1
ATOM 1534 C CA . GLU A 1 183 ? -21.615 11.351 15.253 1.00 92.81 183 GLU A CA 1
ATOM 1535 C C . GLU A 1 183 ? -20.552 10.257 15.366 1.00 92.81 183 GLU A C 1
ATOM 1537 O O . GLU A 1 183 ? -19.667 10.124 14.517 1.00 92.81 183 GLU A O 1
ATOM 1542 N N . VAL A 1 184 ? -20.633 9.501 16.458 1.00 93.06 184 VAL A N 1
ATOM 1543 C CA . VAL A 1 184 ? -19.864 8.279 16.677 1.00 93.06 184 VAL A CA 1
ATOM 1544 C C . VAL A 1 184 ? -20.762 7.199 17.276 1.00 93.06 184 VAL A C 1
ATOM 1546 O O . VAL A 1 184 ? -21.441 7.407 18.291 1.00 93.06 184 VAL A O 1
ATOM 1549 N N . GLY A 1 185 ? -20.766 6.034 16.637 1.00 92.56 185 GLY A N 1
ATOM 1550 C CA . GLY A 1 185 ? -21.374 4.810 17.142 1.00 92.56 185 GLY A CA 1
ATOM 1551 C C . GLY A 1 185 ? -20.363 4.003 17.951 1.00 92.56 185 GLY A C 1
ATOM 1552 O O . GLY A 1 185 ? -19.237 3.792 17.508 1.00 92.56 185 GLY A O 1
ATOM 1553 N N . LEU A 1 186 ? -20.769 3.537 19.131 1.00 93.50 186 LEU A N 1
ATOM 1554 C CA . LEU A 1 186 ? -19.971 2.668 19.994 1.00 93.50 186 LEU A CA 1
ATOM 1555 C C . LEU A 1 186 ? -20.770 1.406 20.307 1.00 93.50 186 LEU A C 1
ATOM 1557 O O . LEU A 1 186 ? -21.906 1.489 20.772 1.00 93.50 186 LEU A O 1
ATOM 1561 N N . SER A 1 187 ? -20.168 0.241 20.106 1.00 92.44 187 SER A N 1
ATOM 1562 C CA . SER A 1 187 ? -20.700 -1.035 20.589 1.00 92.44 187 SER A CA 1
ATOM 1563 C C . SER A 1 187 ? -19.577 -1.843 21.206 1.00 92.44 187 SER A C 1
ATOM 1565 O O . SER A 1 187 ? -18.530 -1.988 20.582 1.00 92.44 187 SER A O 1
ATOM 1567 N N . SER A 1 188 ? -19.781 -2.399 22.396 1.00 93.00 188 SER A N 1
ATOM 1568 C CA . SER A 1 188 ? -18.843 -3.354 22.981 1.00 93.00 188 SER A CA 1
ATOM 1569 C C . SER A 1 188 ? -19.503 -4.674 23.322 1.00 93.00 188 SER A C 1
ATOM 1571 O O . SER A 1 188 ? -20.659 -4.705 23.736 1.00 93.00 188 SER A O 1
ATOM 1573 N N . VAL A 1 189 ? -18.740 -5.759 23.193 1.00 93.94 189 VAL A N 1
ATOM 1574 C CA . VAL A 1 189 ? -19.068 -7.068 23.760 1.00 93.94 189 VAL A CA 1
ATOM 1575 C C . VAL A 1 189 ? -17.966 -7.487 24.725 1.00 93.94 189 VAL A C 1
ATOM 1577 O O . VAL A 1 189 ? -16.783 -7.475 24.383 1.00 93.94 189 VAL A O 1
ATOM 1580 N N . THR A 1 190 ? -18.367 -7.872 25.931 1.00 92.88 190 THR A N 1
ATOM 1581 C CA . THR A 1 190 ? -17.526 -8.547 26.930 1.00 92.88 190 THR A CA 1
ATOM 1582 C C . THR A 1 190 ? -18.149 -9.879 27.313 1.00 92.88 190 THR A C 1
ATOM 1584 O O . THR A 1 190 ? -19.328 -10.110 27.044 1.00 92.88 190 THR A O 1
ATOM 1587 N N . PHE A 1 191 ? -17.391 -10.742 27.982 1.00 90.81 191 PHE A N 1
ATOM 1588 C CA . PHE A 1 191 ? -17.884 -12.044 28.417 1.00 90.81 191 PHE A CA 1
ATOM 1589 C C . PHE A 1 191 ? -17.883 -12.147 29.941 1.00 90.81 191 PHE A C 1
ATOM 1591 O O . PHE A 1 191 ? -16.836 -12.052 30.575 1.00 90.81 191 PHE A O 1
ATOM 1598 N N . GLU A 1 192 ? -19.052 -12.383 30.531 1.00 89.38 192 GLU A N 1
ATOM 1599 C CA . GLU A 1 192 ? -19.212 -12.599 31.972 1.00 89.38 192 GLU A CA 1
ATOM 1600 C C . GLU A 1 192 ? -19.822 -13.983 32.198 1.00 89.38 192 GLU A C 1
ATOM 1602 O O . GLU A 1 192 ? -20.877 -14.305 31.654 1.00 89.38 192 GLU A O 1
ATOM 1607 N N . ASN A 1 193 ? -19.132 -14.851 32.947 1.00 87.31 193 ASN A N 1
ATOM 1608 C CA . ASN A 1 193 ? -19.518 -16.261 33.131 1.00 87.31 193 ASN A CA 1
ATOM 1609 C C . ASN A 1 193 ? -19.770 -17.006 31.803 1.00 87.31 193 ASN A C 1
ATOM 1611 O O . ASN A 1 193 ? -20.632 -17.879 31.702 1.00 87.31 193 ASN A O 1
ATOM 1615 N N . GLY A 1 194 ? -19.023 -16.635 30.758 1.00 83.25 194 GLY A N 1
ATOM 1616 C CA . GLY A 1 194 ? -19.161 -17.195 29.417 1.00 83.25 194 GLY A CA 1
ATOM 1617 C C . GLY A 1 194 ? -20.392 -16.715 28.638 1.00 83.25 194 GLY A C 1
ATOM 1618 O O . GLY A 1 194 ? -20.633 -17.239 27.549 1.00 83.25 194 GLY A O 1
ATOM 1619 N N . LEU A 1 195 ? -21.154 -15.750 29.153 1.00 87.81 195 LEU A N 1
ATOM 1620 C CA . LEU A 1 195 ? -22.260 -15.102 28.452 1.00 87.81 195 LEU A CA 1
ATOM 1621 C C . LEU A 1 195 ? -21.805 -13.774 27.848 1.00 87.81 195 LEU A C 1
ATOM 1623 O O . LEU A 1 195 ? -21.040 -13.035 28.463 1.00 87.81 195 LEU A O 1
ATOM 1627 N N . GLU A 1 196 ? -22.288 -13.482 26.644 1.00 90.44 196 GLU A N 1
ATOM 1628 C CA . GLU A 1 196 ? -22.042 -12.212 25.960 1.00 90.44 196 GLU A CA 1
ATOM 1629 C C . GLU A 1 196 ? -22.838 -11.087 26.630 1.00 90.44 196 GLU A C 1
ATOM 1631 O O . GLU A 1 196 ? -24.063 -11.156 26.746 1.00 90.44 196 GLU A O 1
ATOM 1636 N N . ILE A 1 197 ? -22.132 -10.035 27.037 1.00 91.06 197 ILE A N 1
ATOM 1637 C CA . ILE A 1 197 ? -22.693 -8.794 27.562 1.00 91.06 197 ILE A CA 1
ATOM 1638 C C . ILE A 1 197 ? -22.385 -7.696 26.552 1.00 91.06 197 ILE A C 1
ATOM 1640 O O . ILE A 1 197 ? -21.225 -7.320 26.376 1.00 91.06 197 ILE A O 1
ATOM 1644 N N . ALA A 1 198 ? -23.426 -7.206 25.880 1.00 90.06 198 ALA A N 1
ATOM 1645 C CA . ALA A 1 198 ? -23.315 -6.173 24.860 1.00 90.06 198 ALA A CA 1
ATOM 1646 C C . ALA A 1 198 ? -23.746 -4.804 25.402 1.00 90.06 198 ALA A C 1
ATOM 1648 O O . ALA A 1 198 ? -24.774 -4.694 26.072 1.00 90.06 198 ALA A O 1
ATOM 1649 N N . THR A 1 199 ? -23.007 -3.751 25.058 1.00 90.62 199 THR A N 1
ATOM 1650 C CA . THR A 1 199 ? -23.397 -2.360 25.329 1.00 90.62 199 THR A CA 1
ATOM 1651 C C . THR A 1 199 ? -23.330 -1.538 24.051 1.00 90.62 199 THR A C 1
ATOM 1653 O O . THR A 1 199 ? -22.445 -1.754 23.233 1.00 90.62 199 THR A O 1
ATOM 1656 N N . ASN A 1 200 ? -24.273 -0.614 23.862 1.00 91.69 200 ASN A N 1
ATOM 1657 C CA . ASN A 1 200 ? -24.362 0.223 22.666 1.00 91.69 200 ASN A CA 1
ATOM 1658 C C . ASN A 1 200 ? -24.567 1.681 23.073 1.00 91.69 200 ASN A C 1
ATOM 1660 O O . ASN A 1 200 ? -25.369 1.971 23.964 1.00 91.69 200 ASN A O 1
ATOM 1664 N N . ARG A 1 201 ? -23.878 2.604 22.405 1.00 92.88 201 ARG A N 1
ATOM 1665 C CA . ARG A 1 201 ? -24.053 4.050 22.561 1.00 92.88 201 ARG A CA 1
ATOM 1666 C C . ARG A 1 201 ? -23.967 4.735 21.207 1.00 92.88 201 ARG A C 1
ATOM 1668 O O . ARG A 1 201 ? -23.280 4.274 20.301 1.00 92.88 201 ARG A O 1
ATOM 1675 N N . HIS A 1 202 ? -24.643 5.868 21.108 1.00 94.62 202 HIS A N 1
ATOM 1676 C CA . HIS A 1 202 ? -24.588 6.735 19.945 1.00 94.62 202 HIS A CA 1
ATOM 1677 C C . HIS A 1 202 ? -24.437 8.176 20.422 1.00 94.62 202 HIS A C 1
ATOM 1679 O O . HIS A 1 202 ? -25.284 8.674 21.172 1.00 94.62 202 HIS A O 1
ATOM 1685 N N . LEU A 1 203 ? -23.328 8.815 20.053 1.00 94.94 203 LEU A N 1
ATOM 1686 C CA . LEU A 1 203 ? -22.977 10.159 20.504 1.00 94.94 203 LEU A CA 1
ATOM 1687 C C . LEU A 1 203 ? -22.993 11.115 19.313 1.00 94.94 203 LEU A C 1
ATOM 1689 O O . LEU A 1 203 ? -22.382 10.837 18.289 1.00 94.94 203 LEU A O 1
ATOM 1693 N N . ILE A 1 204 ? -23.663 12.253 19.464 1.00 95.19 204 ILE A N 1
ATOM 1694 C CA . ILE A 1 204 ? -23.782 13.291 18.436 1.00 95.19 204 ILE A CA 1
ATOM 1695 C C . ILE A 1 204 ? -22.971 14.506 18.879 1.00 95.19 204 ILE A C 1
ATOM 1697 O O . ILE A 1 204 ? -23.164 15.008 19.991 1.00 95.19 204 ILE A O 1
ATOM 1701 N N . PHE A 1 205 ? -22.113 15.012 17.993 1.00 94.25 205 PHE A N 1
ATOM 1702 C CA . PHE A 1 205 ? -21.315 16.211 18.245 1.00 94.25 205 PHE A CA 1
ATOM 1703 C C . PHE A 1 205 ? -22.226 17.442 18.252 1.00 94.25 205 PHE A C 1
ATOM 1705 O O . PHE A 1 205 ? -22.826 17.810 17.237 1.00 94.25 205 PHE A O 1
ATOM 1712 N N . LYS A 1 206 ? -22.353 18.086 19.416 1.00 95.75 206 LYS A N 1
ATOM 1713 C CA . LYS A 1 206 ? -23.258 19.226 19.629 1.00 95.75 206 LYS A CA 1
ATOM 1714 C C . LYS A 1 206 ? -22.959 20.387 18.681 1.00 95.75 206 LYS A C 1
ATOM 1716 O O . LYS A 1 206 ? -23.889 21.027 18.193 1.00 95.75 206 LYS A O 1
ATOM 1721 N N . GLU A 1 207 ? -21.680 20.645 18.440 1.00 93.81 207 GLU A N 1
ATOM 1722 C CA . GLU A 1 207 ? -21.161 21.719 17.595 1.00 93.81 207 GLU A CA 1
ATOM 1723 C C . GLU A 1 207 ? -21.604 21.556 16.135 1.00 93.81 207 GLU A C 1
ATOM 1725 O O . GLU A 1 207 ? -21.983 22.531 15.491 1.00 93.81 207 GLU A O 1
ATOM 1730 N N . ASN A 1 208 ? -21.672 20.311 15.658 1.00 92.56 208 ASN A N 1
ATOM 1731 C CA . ASN A 1 208 ? -21.950 19.969 14.262 1.00 92.56 208 ASN A CA 1
ATOM 1732 C C . ASN A 1 208 ? -23.375 19.433 14.059 1.00 92.56 208 ASN A C 1
ATOM 1734 O O . ASN A 1 208 ? -23.687 18.809 13.045 1.00 92.56 208 ASN A O 1
ATOM 1738 N N . ARG A 1 209 ? -24.291 19.692 15.002 1.00 90.00 209 ARG A N 1
ATOM 1739 C CA . ARG A 1 209 ? -25.668 19.165 14.963 1.00 90.0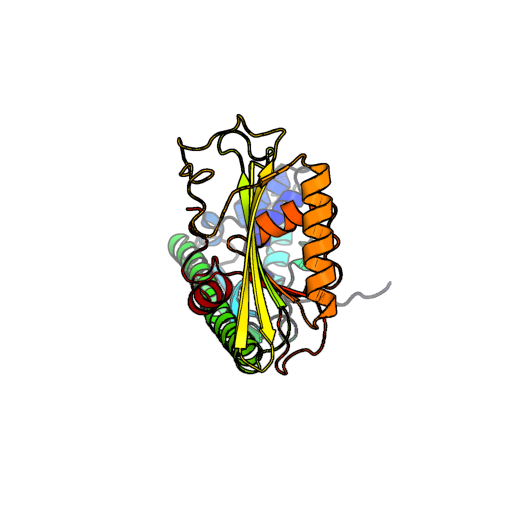0 209 ARG A CA 1
ATOM 1740 C C . ARG A 1 209 ? -26.444 19.577 13.706 1.00 90.00 209 ARG A C 1
ATOM 1742 O O . ARG A 1 209 ? -27.321 18.833 13.269 1.00 90.00 209 ARG A O 1
ATOM 1749 N N . LEU A 1 210 ? -26.136 20.748 13.145 1.00 91.62 210 LEU A N 1
ATOM 1750 C CA . LEU A 1 210 ? -26.769 21.274 11.930 1.00 91.62 210 LEU A CA 1
ATOM 1751 C C . LEU A 1 210 ? -26.167 20.702 10.639 1.00 91.62 210 LEU A C 1
ATOM 1753 O O . LEU A 1 210 ? -26.799 20.784 9.589 1.00 91.62 210 LEU A O 1
ATOM 1757 N N . CYS A 1 211 ? -24.981 20.100 10.711 1.00 91.19 211 CYS A N 1
ATOM 1758 C CA . CYS A 1 211 ? -24.353 19.416 9.590 1.00 91.19 211 CYS A CA 1
ATOM 1759 C C . CYS A 1 211 ? -25.080 18.083 9.376 1.00 91.19 211 CYS A C 1
ATOM 1761 O O . CYS A 1 211 ? -24.898 17.140 10.149 1.00 91.19 211 CYS A O 1
ATOM 1763 N N . ARG A 1 212 ? -25.968 18.023 8.381 1.00 91.00 212 ARG A N 1
ATOM 1764 C CA . ARG A 1 212 ? -26.750 16.828 8.024 1.00 91.00 212 ARG A CA 1
ATOM 1765 C C . ARG A 1 212 ? -26.261 16.265 6.696 1.00 91.00 212 ARG A C 1
ATOM 1767 O O . ARG A 1 212 ? -25.926 17.036 5.794 1.00 91.00 212 ARG A O 1
ATOM 1774 N N . ASN A 1 213 ? -26.220 14.940 6.616 1.00 89.12 213 ASN A N 1
ATOM 1775 C CA . ASN A 1 213 ? -25.974 14.218 5.371 1.00 89.12 213 ASN A CA 1
ATOM 1776 C C . ASN A 1 213 ? -27.296 14.060 4.594 1.00 89.12 213 ASN A C 1
ATOM 1778 O O . ASN A 1 213 ? -28.346 14.528 5.040 1.00 89.12 213 ASN A O 1
ATOM 1782 N N . GLY A 1 214 ? -27.256 13.431 3.422 1.00 87.88 214 GLY A N 1
ATOM 1783 C CA . GLY A 1 214 ? -28.441 13.097 2.625 1.00 87.88 214 GLY A CA 1
ATOM 1784 C C . GLY A 1 214 ? -28.268 13.290 1.119 1.00 87.88 214 GLY A C 1
ATOM 1785 O O . GLY A 1 214 ? -29.106 12.830 0.344 1.00 87.88 214 GLY A O 1
ATOM 1786 N N . LYS A 1 215 ? -27.196 13.955 0.679 1.00 89.12 215 LYS A N 1
ATOM 1787 C CA . LYS A 1 215 ? -26.873 14.163 -0.736 1.00 89.12 215 LYS A CA 1
ATOM 1788 C C . LYS A 1 215 ? -26.085 12.998 -1.332 1.00 89.12 215 LYS A C 1
ATOM 1790 O O . LYS A 1 215 ? -26.359 12.605 -2.464 1.00 89.12 215 LYS A O 1
ATOM 1795 N N . TYR A 1 216 ? -25.100 12.482 -0.603 1.00 86.00 216 TYR A N 1
ATOM 1796 C CA . TYR A 1 216 ? -24.194 11.413 -1.034 1.00 86.00 216 TYR A CA 1
ATOM 1797 C C . TYR A 1 216 ? -24.190 10.227 -0.064 1.00 86.00 216 TYR A C 1
ATOM 1799 O O . TYR A 1 216 ? -24.107 9.084 -0.512 1.00 86.00 216 TYR A O 1
ATOM 1807 N N . SER A 1 217 ? -24.331 10.496 1.234 1.00 81.88 217 SER A N 1
ATOM 1808 C CA . SER A 1 217 ? -24.454 9.508 2.303 1.00 81.88 217 SER A CA 1
ATOM 1809 C C . SER A 1 217 ? -25.838 9.599 2.955 1.00 81.88 217 SER A C 1
ATOM 1811 O O . SER A 1 217 ? -26.358 10.705 3.112 1.00 81.88 217 SER A O 1
ATOM 1813 N N . PRO A 1 218 ? -26.465 8.474 3.340 1.00 82.38 218 PRO A N 1
ATOM 1814 C CA . PRO A 1 218 ? -27.723 8.492 4.082 1.00 82.38 218 PRO A CA 1
ATOM 1815 C C . PRO A 1 218 ? -27.610 9.225 5.424 1.00 82.38 218 PRO A C 1
ATOM 1817 O O . PRO A 1 218 ? -26.565 9.215 6.071 1.00 82.38 218 PRO A O 1
ATOM 1820 N N . ASP A 1 219 ? -28.708 9.840 5.859 1.00 86.50 219 ASP A N 1
ATOM 1821 C CA . ASP A 1 219 ? -28.795 10.540 7.142 1.00 86.50 219 ASP A CA 1
ATOM 1822 C C . ASP A 1 219 ? -29.493 9.660 8.189 1.00 86.50 219 ASP A C 1
ATOM 1824 O O . ASP A 1 219 ? -30.721 9.658 8.310 1.00 86.50 219 ASP A O 1
ATOM 1828 N N . ASN A 1 220 ? -28.707 8.871 8.927 1.00 83.44 220 ASN A N 1
ATOM 1829 C CA . ASN A 1 220 ? -29.221 7.918 9.920 1.00 83.44 220 ASN A CA 1
ATOM 1830 C C . ASN A 1 220 ? -29.061 8.359 11.375 1.00 83.44 220 ASN A C 1
ATOM 1832 O O . ASN A 1 220 ? -29.411 7.594 12.274 1.00 83.44 220 ASN A O 1
ATOM 1836 N N . ARG A 1 221 ? -28.627 9.600 11.612 1.00 84.75 221 ARG A N 1
ATOM 1837 C CA . ARG A 1 221 ? -28.375 10.154 12.949 1.00 84.75 221 ARG A CA 1
ATOM 1838 C C . ARG A 1 221 ? -29.494 9.909 13.958 1.00 84.75 221 ARG A C 1
ATOM 1840 O O . ARG A 1 221 ? -29.260 9.624 15.134 1.00 84.75 221 ARG A O 1
ATOM 1847 N N . ASP A 1 222 ? -30.733 10.051 13.499 1.00 84.94 222 ASP A N 1
ATOM 1848 C CA . ASP A 1 222 ? -31.927 9.984 14.346 1.00 84.94 222 ASP A CA 1
ATOM 1849 C C . ASP A 1 222 ? -32.568 8.583 14.376 1.00 84.94 222 ASP A C 1
ATOM 1851 O O . ASP A 1 222 ? -33.621 8.396 14.982 1.00 84.94 222 ASP A O 1
ATOM 1855 N N . HIS A 1 223 ? -31.933 7.585 13.750 1.00 83.75 223 HIS A N 1
ATOM 1856 C CA . HIS A 1 223 ? -32.456 6.224 13.596 1.00 83.75 223 HIS A CA 1
ATOM 1857 C C . HIS A 1 223 ? -31.698 5.182 14.436 1.00 83.75 223 HIS A C 1
ATOM 1859 O O . HIS A 1 223 ? -31.699 3.994 14.111 1.00 83.75 223 HIS A O 1
ATOM 1865 N N . PHE A 1 224 ? -31.061 5.601 15.535 1.00 84.75 224 PHE A N 1
ATOM 1866 C CA . PHE A 1 224 ? -30.348 4.686 16.425 1.00 84.75 224 PHE A CA 1
ATOM 1867 C C . PHE A 1 224 ? -31.298 3.660 17.068 1.00 84.75 224 PHE A C 1
ATOM 1869 O O . PHE A 1 224 ? -32.202 4.006 17.823 1.00 84.75 224 PHE A O 1
ATOM 1876 N N . LEU A 1 225 ? -31.079 2.373 16.777 1.00 82.00 225 LEU A N 1
ATOM 1877 C CA . LEU A 1 225 ? -32.005 1.294 17.149 1.00 82.00 225 LEU A CA 1
ATOM 1878 C C . LEU A 1 225 ? -31.797 0.715 18.556 1.00 82.00 225 LEU A C 1
ATOM 1880 O O . LEU A 1 225 ? -32.655 -0.023 19.037 1.00 82.00 225 LEU A O 1
ATOM 1884 N N . PHE A 1 226 ? -30.673 1.012 19.214 1.00 79.81 226 PHE A N 1
ATOM 1885 C CA . PHE A 1 226 ? -30.274 0.358 20.472 1.00 79.81 226 PHE A CA 1
ATOM 1886 C C . PHE A 1 226 ? -30.396 1.262 21.700 1.00 79.81 226 PHE A C 1
ATOM 1888 O O . PHE A 1 226 ? -29.794 0.987 22.736 1.00 79.81 226 PHE A O 1
ATOM 1895 N N . GLY A 1 227 ? -31.169 2.344 21.603 1.00 83.50 227 GLY A N 1
ATOM 1896 C CA . GLY A 1 227 ? -31.409 3.250 22.718 1.00 83.50 227 GLY A CA 1
ATOM 1897 C C . GLY A 1 227 ? -31.627 4.682 22.259 1.00 83.50 227 GLY A C 1
ATOM 1898 O O . GLY A 1 227 ? -32.234 4.928 21.222 1.00 83.50 227 GLY A O 1
ATOM 1899 N N . GLN A 1 228 ? -31.134 5.631 23.050 1.00 88.06 228 GLN A N 1
ATOM 1900 C CA . GLN A 1 228 ? -31.233 7.057 22.754 1.00 88.06 228 GLN A CA 1
ATOM 1901 C C . GLN A 1 228 ? -29.861 7.641 22.425 1.00 88.06 228 GLN A C 1
ATOM 1903 O O . GLN A 1 228 ? -28.884 7.392 23.133 1.00 88.06 228 GLN A O 1
ATOM 1908 N N . SER A 1 229 ? -29.814 8.451 21.370 1.00 92.81 229 SER A N 1
ATOM 1909 C CA . SER A 1 229 ? -28.638 9.240 21.012 1.00 92.81 229 SER A CA 1
ATOM 1910 C C . SER A 1 229 ? -28.367 10.313 22.070 1.00 92.81 229 SER A C 1
ATOM 1912 O O . SER A 1 229 ? -29.283 11.015 22.504 1.00 92.81 229 SER A O 1
ATOM 1914 N N . GLN A 1 230 ? -27.105 10.489 22.452 1.00 95.00 230 GLN A N 1
ATOM 1915 C CA . GLN A 1 230 ? -26.677 11.527 23.390 1.00 95.00 230 GLN A CA 1
ATOM 1916 C C . GLN A 1 230 ? -25.977 12.647 22.625 1.00 95.00 230 GLN A C 1
ATOM 1918 O O . GLN A 1 230 ? -24.968 12.423 21.968 1.00 95.00 230 GLN A O 1
ATOM 1923 N N . THR A 1 231 ? -26.503 13.869 22.702 1.00 96.38 231 THR A N 1
ATOM 1924 C CA . THR A 1 231 ? -25.835 15.037 22.110 1.00 96.38 231 THR A CA 1
ATOM 1925 C C . THR A 1 231 ? -24.903 15.665 23.136 1.00 96.38 231 THR A C 1
ATOM 1927 O O . THR A 1 231 ? -25.372 16.197 24.142 1.00 96.38 231 THR A O 1
ATOM 1930 N N . LEU A 1 232 ? -23.600 15.630 22.870 1.00 96.56 232 LEU A N 1
ATOM 1931 C CA . LEU A 1 232 ? -22.561 16.081 23.793 1.00 96.56 232 LEU A CA 1
ATOM 1932 C C . LEU A 1 232 ? -21.584 17.032 23.078 1.00 96.56 232 LEU A C 1
ATOM 1934 O O . LEU A 1 232 ? -21.374 16.896 21.872 1.00 96.56 232 LEU A O 1
ATOM 1938 N N . PRO A 1 233 ? -20.984 18.008 23.783 1.00 96.12 233 PRO A N 1
ATOM 1939 C CA . PRO A 1 233 ? -19.859 18.775 23.254 1.00 96.12 233 PRO A CA 1
ATOM 1940 C C . PRO A 1 233 ? -18.687 17.868 22.867 1.00 96.12 233 PRO A C 1
ATOM 1942 O O . PRO A 1 233 ? -18.417 16.885 23.563 1.00 96.12 233 PRO A O 1
ATOM 1945 N N . GLN A 1 234 ? -17.927 18.242 21.837 1.00 92.75 234 GLN A N 1
ATOM 1946 C CA . GLN A 1 234 ? -16.769 17.483 21.342 1.00 92.75 234 GLN A CA 1
ATOM 1947 C C . GLN A 1 234 ? -15.791 17.080 22.457 1.00 92.75 234 GLN A C 1
ATOM 1949 O O . GLN A 1 234 ? -15.309 15.949 22.488 1.00 92.75 234 GLN A O 1
ATOM 1954 N N . LYS A 1 235 ? -15.528 17.984 23.410 1.00 93.00 235 LYS A N 1
ATOM 1955 C CA . LYS A 1 235 ? -14.648 17.704 24.553 1.00 93.00 235 LYS A CA 1
ATOM 1956 C C . LYS A 1 235 ? -15.172 16.561 25.433 1.00 93.00 235 LYS A C 1
ATOM 1958 O O . LYS A 1 235 ? -14.388 15.721 25.856 1.00 93.00 235 LYS A O 1
ATOM 1963 N N . GLN A 1 236 ? -16.481 16.513 25.679 1.00 95.81 236 GLN A N 1
ATOM 1964 C CA . GLN A 1 236 ? -17.089 15.436 26.464 1.00 95.81 236 GLN A CA 1
ATOM 1965 C C . GLN A 1 236 ? -17.065 14.120 25.687 1.00 95.81 236 GLN A C 1
ATOM 1967 O O . GLN A 1 236 ? -16.751 13.092 26.265 1.00 95.81 236 GLN A O 1
ATOM 1972 N N . ILE A 1 237 ? -17.302 14.142 24.369 1.00 95.19 237 ILE A N 1
ATOM 1973 C CA . ILE A 1 237 ? -17.172 12.936 23.532 1.00 95.19 237 ILE A CA 1
ATOM 1974 C C . ILE A 1 237 ? -15.742 12.383 23.589 1.00 95.19 237 ILE A C 1
ATOM 1976 O O . ILE A 1 237 ? -15.558 11.177 23.722 1.00 95.19 237 ILE A O 1
ATOM 1980 N N . ALA A 1 238 ? -14.724 13.245 23.552 1.00 93.50 238 ALA A N 1
ATOM 1981 C CA . ALA A 1 238 ? -13.335 12.823 23.718 1.00 93.50 238 ALA A CA 1
ATOM 1982 C C . ALA A 1 238 ? -13.075 12.158 25.085 1.00 93.50 238 ALA A C 1
ATOM 1984 O O . ALA A 1 238 ? -12.400 11.132 25.151 1.00 93.50 238 ALA A O 1
ATOM 1985 N N . GLU A 1 239 ? -13.618 12.712 26.173 1.00 94.88 239 GLU A N 1
ATOM 1986 C CA . GLU A 1 239 ? -13.529 12.125 27.520 1.00 94.88 239 GLU A CA 1
ATOM 1987 C C . GLU A 1 239 ? -14.251 10.765 27.598 1.00 94.88 239 GLU A C 1
ATOM 1989 O O . GLU A 1 239 ? -13.706 9.804 28.141 1.00 94.88 239 GLU A O 1
ATOM 1994 N N . GLU A 1 240 ? -15.427 10.654 26.978 1.00 94.75 240 GLU A N 1
ATOM 1995 C CA . GLU A 1 240 ? -16.209 9.417 26.882 1.00 94.75 240 GLU A CA 1
ATOM 1996 C C . GLU A 1 240 ? -15.468 8.322 26.103 1.00 94.75 240 GLU A C 1
ATOM 1998 O O . GLU A 1 240 ? -15.413 7.180 26.552 1.00 94.75 240 GLU A O 1
ATOM 2003 N N . LEU A 1 241 ? -14.841 8.659 24.970 1.00 94.88 241 LEU A N 1
ATOM 2004 C CA . LEU A 1 241 ? -14.042 7.717 24.176 1.00 94.88 241 LEU A CA 1
ATOM 2005 C C . LEU A 1 241 ? -12.810 7.220 24.942 1.00 94.88 241 LEU A C 1
ATOM 2007 O O . LEU A 1 241 ? -12.494 6.029 24.898 1.00 94.88 241 LEU A O 1
ATOM 2011 N N . LYS A 1 242 ? -12.135 8.110 25.680 1.00 93.50 242 LYS A N 1
ATOM 2012 C CA . LYS A 1 242 ? -11.004 7.741 26.546 1.00 93.50 242 LYS A CA 1
ATOM 2013 C C . LYS A 1 242 ? -11.440 6.778 27.640 1.00 93.50 242 LYS A C 1
ATOM 2015 O O . LYS A 1 242 ? -10.845 5.712 27.780 1.00 93.50 242 LYS A O 1
ATOM 2020 N N . SER A 1 243 ? -12.500 7.127 28.370 1.00 93.25 243 SER A N 1
ATOM 2021 C CA . SER A 1 243 ? -13.035 6.269 29.428 1.00 93.25 243 SER A CA 1
ATOM 2022 C C . SER A 1 243 ? -13.495 4.924 28.872 1.00 93.25 243 SER A C 1
ATOM 2024 O O . SER A 1 243 ? -13.236 3.894 29.484 1.00 93.25 243 SER A O 1
ATOM 2026 N N . TYR A 1 244 ? -14.132 4.915 27.699 1.00 93.31 244 TYR A N 1
ATOM 2027 C CA . TYR A 1 244 ? -14.600 3.701 27.040 1.00 93.31 244 TYR A CA 1
ATOM 2028 C C . TYR A 1 244 ? -13.457 2.715 26.759 1.00 93.31 244 TYR A C 1
ATOM 2030 O O . TYR A 1 244 ? -13.569 1.536 27.098 1.00 93.31 244 TYR A O 1
ATOM 2038 N N . LEU A 1 245 ? -12.336 3.185 26.201 1.00 92.88 245 LEU A N 1
ATOM 2039 C CA . LEU A 1 245 ? -11.179 2.322 25.937 1.00 92.88 245 LEU A CA 1
ATOM 2040 C C . LEU A 1 245 ? -10.414 1.939 27.205 1.00 92.88 245 LEU A C 1
ATOM 2042 O O . LEU A 1 245 ? -9.959 0.801 27.316 1.00 92.88 245 LEU A O 1
ATOM 2046 N N . GLN A 1 246 ? -10.310 2.848 28.175 1.00 91.50 246 GLN A N 1
ATOM 2047 C CA . GLN A 1 246 ? -9.668 2.557 29.454 1.00 91.50 246 GLN A CA 1
ATOM 2048 C C . GLN A 1 246 ? -10.411 1.435 30.192 1.00 91.50 246 GLN A C 1
ATOM 2050 O O . GLN A 1 246 ? -9.808 0.414 30.521 1.00 91.50 246 GLN A O 1
ATOM 2055 N N . THR A 1 247 ? -11.732 1.552 30.343 1.00 91.75 247 THR A N 1
ATOM 2056 C CA . THR A 1 247 ? -12.566 0.504 30.951 1.00 91.75 247 THR A CA 1
ATOM 2057 C C . THR A 1 247 ? -12.519 -0.802 30.154 1.00 91.75 247 THR A C 1
ATOM 2059 O O . THR A 1 247 ? -12.545 -1.885 30.739 1.00 91.75 247 THR A O 1
ATOM 2062 N N . ALA A 1 248 ? -12.415 -0.736 28.823 1.00 92.62 248 ALA A N 1
ATOM 2063 C CA . ALA A 1 248 ? -12.245 -1.930 27.998 1.00 92.62 248 ALA A CA 1
ATOM 2064 C C . ALA A 1 248 ? -10.927 -2.664 28.307 1.00 92.62 248 ALA A C 1
ATOM 2066 O O . ALA A 1 248 ? -10.928 -3.894 28.387 1.00 92.62 248 ALA A O 1
ATOM 2067 N N . SER A 1 249 ? -9.831 -1.922 28.510 1.00 91.56 249 SER A N 1
ATOM 2068 C CA . SER A 1 249 ? -8.503 -2.485 28.799 1.00 91.56 249 SER A CA 1
ATOM 2069 C C . SER A 1 249 ? -8.362 -3.081 30.200 1.00 91.56 249 SER A C 1
ATOM 2071 O O . SER A 1 249 ? -7.595 -4.022 30.396 1.00 91.56 249 SER A O 1
ATOM 2073 N N . GLU A 1 250 ? -9.144 -2.605 31.173 1.00 89.94 250 GLU A N 1
ATOM 2074 C CA . GLU A 1 250 ? -9.173 -3.164 32.533 1.00 89.94 250 GLU A CA 1
ATOM 2075 C C . GLU A 1 250 ? -9.678 -4.617 32.556 1.00 89.94 250 GLU A C 1
ATOM 2077 O O . GLU A 1 250 ? -9.356 -5.379 33.467 1.00 89.94 250 GLU A O 1
ATOM 2082 N N . LYS A 1 251 ? -10.440 -5.020 31.532 1.00 86.06 251 LYS A N 1
ATOM 2083 C CA . LYS A 1 251 ? -11.018 -6.364 31.384 1.00 86.06 251 LYS A CA 1
ATOM 2084 C C . LYS A 1 251 ? -10.148 -7.328 30.560 1.00 86.06 251 LYS A C 1
ATOM 2086 O O . LYS A 1 251 ? -10.579 -8.450 30.296 1.00 86.06 251 LYS A O 1
ATOM 2091 N N . GLY A 1 252 ? -8.942 -6.920 30.154 1.00 91.19 252 GLY A N 1
ATOM 2092 C CA . GLY A 1 252 ? -8.010 -7.735 29.368 1.00 91.19 252 GLY A CA 1
ATOM 2093 C C . GLY A 1 252 ? -7.686 -7.124 27.998 1.00 91.19 252 GLY A C 1
ATOM 2094 O O . GLY A 1 252 ? -7.632 -5.899 27.874 1.00 91.19 252 GLY A O 1
ATOM 2095 N N . PRO A 1 253 ? -7.420 -7.936 26.955 1.00 94.69 253 PRO A N 1
ATOM 2096 C CA . PRO A 1 253 ? -7.102 -7.407 25.632 1.00 94.69 253 PRO A CA 1
ATOM 2097 C C . PRO A 1 253 ? -8.311 -6.686 25.024 1.00 94.69 253 PRO A C 1
ATOM 2099 O O . PRO A 1 253 ? -9.460 -7.085 25.223 1.00 94.69 253 PRO A O 1
ATOM 2102 N N . VAL A 1 254 ? -8.044 -5.643 24.242 1.00 95.62 254 VAL A N 1
ATOM 2103 C CA . VAL A 1 254 ? -9.072 -4.858 23.554 1.00 95.62 254 VAL A CA 1
ATOM 2104 C C . VAL A 1 254 ? -8.970 -5.092 22.054 1.00 95.62 254 VAL A C 1
ATOM 2106 O O . VAL A 1 254 ? -7.923 -4.867 21.448 1.00 95.62 254 VAL A O 1
ATOM 2109 N N . PHE A 1 255 ? -10.078 -5.512 21.452 1.00 94.56 255 PHE A N 1
ATOM 2110 C CA . PHE A 1 255 ? -10.217 -5.717 20.016 1.00 94.56 255 PHE A CA 1
ATOM 2111 C C . PHE A 1 255 ? -11.079 -4.596 19.436 1.00 94.56 255 PHE A C 1
ATOM 2113 O O . PHE A 1 255 ? -12.302 -4.618 19.555 1.00 94.56 255 PHE A O 1
ATOM 2120 N N . LEU A 1 256 ? -10.441 -3.601 18.827 1.00 94.50 256 LEU A N 1
ATOM 2121 C CA . LEU A 1 256 ? -11.097 -2.506 18.126 1.00 94.50 256 LEU A CA 1
ATOM 2122 C C . LEU A 1 256 ? -11.539 -2.957 16.735 1.00 94.50 256 LEU A C 1
ATOM 2124 O O . LEU A 1 256 ? -10.720 -3.382 15.922 1.00 94.50 256 LEU A O 1
ATOM 2128 N N . ILE A 1 257 ? -12.829 -2.847 16.455 1.00 91.69 257 ILE A N 1
ATOM 2129 C CA . ILE A 1 257 ? -13.453 -3.266 15.205 1.00 91.69 257 ILE A CA 1
ATOM 2130 C C . ILE A 1 257 ? -13.893 -2.016 14.459 1.00 91.69 257 ILE A C 1
ATOM 2132 O O . ILE A 1 257 ? -14.689 -1.230 14.967 1.00 91.69 257 ILE A O 1
ATOM 2136 N N . PHE A 1 258 ? -13.405 -1.872 13.236 1.00 88.69 258 PHE A N 1
ATOM 2137 C CA . PHE A 1 258 ? -13.690 -0.726 12.387 1.00 88.69 258 PHE A CA 1
ATOM 2138 C C . PHE A 1 258 ? -14.344 -1.160 11.079 1.00 88.69 258 PHE A C 1
ATOM 2140 O O . PHE A 1 258 ? -14.165 -2.298 10.614 1.00 88.69 258 PHE A O 1
ATOM 2147 N N . HIS A 1 259 ? -15.090 -0.245 10.466 1.00 78.25 259 HIS A N 1
ATOM 2148 C CA . HIS A 1 259 ? -15.543 -0.412 9.089 1.00 78.25 259 HIS A CA 1
ATOM 2149 C C . HIS A 1 259 ? -14.574 0.234 8.092 1.00 78.25 259 HIS A C 1
ATOM 2151 O O . HIS A 1 259 ? -14.298 -0.363 7.049 1.00 78.25 259 HIS A O 1
ATOM 2157 N N . ASP A 1 260 ? -14.052 1.420 8.418 1.00 80.62 260 ASP A N 1
ATOM 2158 C CA . ASP A 1 260 ? -12.926 2.055 7.734 1.00 80.62 260 ASP A CA 1
ATOM 2159 C C . ASP A 1 260 ? -11.836 2.366 8.761 1.00 80.62 260 ASP A C 1
ATOM 2161 O O . ASP A 1 260 ? -11.692 3.483 9.258 1.00 80.62 260 ASP A O 1
ATOM 2165 N N . GLN A 1 261 ? -11.017 1.352 9.043 1.00 85.00 261 GLN A N 1
ATOM 2166 C CA . GLN A 1 261 ? -9.959 1.417 10.050 1.00 85.00 261 GLN A CA 1
ATOM 2167 C C . GLN A 1 261 ? -9.075 2.666 9.926 1.00 85.00 261 GLN A C 1
ATOM 2169 O O . GLN A 1 261 ? -8.657 3.225 10.937 1.00 85.00 261 GLN A O 1
ATOM 2174 N N . LYS A 1 262 ? -8.759 3.117 8.706 1.00 87.31 262 LYS A N 1
ATOM 2175 C CA . LYS A 1 262 ? -7.881 4.281 8.520 1.00 87.31 262 LYS A CA 1
ATOM 2176 C C . LYS A 1 262 ? -8.579 5.581 8.897 1.00 87.31 262 LYS A C 1
ATOM 2178 O O . LYS A 1 262 ? -7.952 6.414 9.555 1.00 87.31 262 LYS A O 1
ATOM 2183 N N . GLY A 1 263 ? -9.825 5.752 8.459 1.00 86.88 263 GLY A N 1
ATOM 2184 C CA . GLY A 1 263 ? -10.652 6.904 8.806 1.00 86.88 263 GLY A CA 1
ATOM 2185 C C . GLY A 1 263 ? -10.905 6.965 10.309 1.00 86.88 263 GLY A C 1
ATOM 2186 O O . GLY A 1 263 ? -10.558 7.955 10.948 1.00 86.88 263 GLY A O 1
ATOM 2187 N N . ASP A 1 264 ? -11.379 5.864 10.888 1.00 89.75 264 ASP A N 1
ATOM 2188 C CA . ASP A 1 264 ? -11.775 5.797 12.296 1.00 89.75 264 ASP A CA 1
ATOM 2189 C C . ASP A 1 264 ? -10.588 5.990 13.258 1.00 89.75 264 ASP A C 1
ATOM 2191 O O . ASP A 1 264 ? -10.677 6.740 14.233 1.00 89.75 264 ASP A O 1
ATOM 2195 N N . ILE A 1 265 ? -9.427 5.378 12.977 1.00 91.19 265 ILE A N 1
ATOM 2196 C CA . ILE A 1 265 ? -8.211 5.583 13.789 1.00 91.19 265 ILE A CA 1
ATOM 2197 C C . ILE A 1 265 ? -7.756 7.042 13.733 1.00 91.19 265 ILE A C 1
ATOM 2199 O O . ILE A 1 265 ? -7.265 7.575 14.733 1.00 91.19 265 ILE A O 1
ATOM 2203 N N . LYS A 1 266 ? -7.887 7.694 12.571 1.00 90.81 266 LYS A N 1
ATOM 2204 C CA . LYS A 1 266 ? -7.561 9.114 12.437 1.00 90.81 266 LYS A CA 1
ATOM 2205 C C . LYS A 1 266 ? -8.479 9.949 13.338 1.00 90.81 266 LYS A C 1
ATOM 2207 O O . LYS A 1 266 ? -7.952 10.739 14.117 1.00 90.81 266 LYS A O 1
ATOM 2212 N N . CYS A 1 267 ? -9.792 9.711 13.312 1.00 89.00 267 CYS A N 1
ATOM 2213 C CA . CYS A 1 267 ? -10.749 10.388 14.196 1.00 89.00 267 CYS A CA 1
ATOM 2214 C C . CYS A 1 267 ? -10.412 10.189 15.673 1.00 89.00 267 CYS A C 1
ATOM 2216 O O . CYS A 1 267 ? -10.337 11.156 16.426 1.00 89.00 267 CYS A O 1
ATOM 2218 N N . LEU A 1 268 ? -10.158 8.944 16.093 1.00 90.81 268 LEU A N 1
ATOM 2219 C CA . LEU A 1 268 ? -9.810 8.640 17.484 1.00 90.81 268 LEU A CA 1
ATOM 2220 C C . LEU A 1 268 ? -8.598 9.451 17.944 1.00 90.81 268 LEU A C 1
ATOM 2222 O O . LEU A 1 268 ? -8.645 10.097 18.994 1.00 90.81 268 LEU A O 1
ATOM 2226 N N . ARG A 1 269 ? -7.540 9.499 17.131 1.00 90.31 269 ARG A N 1
ATOM 2227 C CA . ARG A 1 269 ? -6.348 10.297 17.445 1.00 90.31 269 ARG A CA 1
ATOM 2228 C C . ARG A 1 269 ? -6.649 11.792 17.518 1.00 90.31 269 ARG A C 1
ATOM 2230 O O . ARG A 1 269 ? -6.137 12.460 18.409 1.00 90.31 269 ARG A O 1
ATOM 2237 N N . GLU A 1 270 ? -7.500 12.315 16.638 1.00 87.50 270 GLU A N 1
ATOM 2238 C CA . GLU A 1 270 ? -7.922 13.725 16.656 1.00 87.50 270 GLU A CA 1
ATOM 2239 C C . GLU A 1 270 ? -8.751 14.081 17.900 1.00 87.50 270 GLU A C 1
ATOM 2241 O O . GLU A 1 270 ? -8.673 15.206 18.390 1.00 87.50 270 GLU A O 1
ATOM 2246 N N . THR A 1 271 ? -9.472 13.118 18.485 1.00 83.06 271 THR A N 1
ATOM 2247 C CA . THR A 1 271 ? -10.122 13.291 19.801 1.00 83.06 271 THR A CA 1
ATOM 2248 C C . THR A 1 271 ? -9.138 13.226 20.980 1.00 83.06 271 THR A C 1
ATOM 2250 O O . THR A 1 271 ? -9.517 13.442 22.131 1.00 83.06 271 THR A O 1
ATOM 2253 N N . GLY A 1 272 ? -7.854 12.960 20.720 1.00 84.19 272 GLY A N 1
ATOM 2254 C CA . GLY A 1 272 ? -6.803 12.870 21.731 1.00 84.19 272 GLY A CA 1
ATOM 2255 C C . GLY A 1 272 ? -6.783 11.544 22.488 1.00 84.19 272 GLY A C 1
ATOM 2256 O O . GLY A 1 272 ? -6.244 11.500 23.594 1.00 84.19 272 GLY A O 1
ATOM 2257 N N . VAL A 1 273 ? -7.404 10.495 21.941 1.00 87.31 273 VAL A N 1
ATOM 2258 C CA . VAL A 1 273 ? -7.312 9.122 22.450 1.00 87.31 273 VAL A CA 1
ATOM 2259 C C . VAL A 1 273 ? -5.952 8.537 22.069 1.00 87.31 273 VAL A C 1
ATOM 2261 O O . VAL A 1 273 ? -5.567 8.543 20.898 1.00 87.31 273 VAL A O 1
ATOM 2264 N N . GLU A 1 274 ? -5.233 8.015 23.060 1.00 85.88 274 GLU A N 1
ATOM 2265 C CA . GLU A 1 274 ? -3.962 7.321 22.856 1.00 85.88 274 GLU A CA 1
ATOM 2266 C C . GLU A 1 274 ? -4.225 5.881 22.398 1.00 85.88 274 GLU A C 1
ATOM 2268 O O . GLU A 1 274 ? -5.026 5.158 22.987 1.00 85.88 274 GLU A O 1
ATOM 2273 N N . LEU A 1 275 ? -3.564 5.473 21.314 1.00 89.56 275 LEU A N 1
ATOM 2274 C CA . LEU A 1 275 ? -3.684 4.138 20.712 1.00 89.56 275 LEU A CA 1
ATOM 2275 C C . LEU A 1 275 ? -2.311 3.453 20.673 1.00 89.56 275 LEU A C 1
ATOM 2277 O O . LEU A 1 275 ? -1.946 2.809 19.685 1.00 89.56 275 LEU A O 1
ATOM 2281 N N . ASP A 1 276 ? -1.515 3.663 21.718 1.00 86.25 276 ASP A N 1
ATOM 2282 C CA . ASP A 1 276 ? -0.169 3.111 21.822 1.00 86.25 276 ASP A CA 1
ATOM 2283 C C . ASP A 1 276 ? -0.217 1.582 21.858 1.00 86.25 276 ASP A C 1
ATOM 2285 O O . ASP A 1 276 ? -1.048 0.968 22.525 1.00 86.25 276 ASP A O 1
ATOM 2289 N N . GLY A 1 277 ? 0.668 0.952 21.084 1.00 85.81 277 GLY A N 1
ATOM 2290 C CA . GLY A 1 277 ? 0.694 -0.504 20.951 1.00 85.81 277 GLY A CA 1
ATOM 2291 C C . GLY A 1 277 ? -0.439 -1.097 20.105 1.00 85.81 277 GLY A C 1
ATOM 2292 O O . GLY A 1 277 ? -0.577 -2.319 20.093 1.00 85.81 277 GLY A O 1
ATOM 2293 N N . LEU A 1 278 ? -1.217 -0.280 19.377 1.00 91.44 278 LEU A N 1
ATOM 2294 C CA . LEU A 1 278 ? -2.232 -0.772 18.441 1.00 91.44 278 LEU A CA 1
ATOM 2295 C C . LEU A 1 278 ? -1.605 -1.658 17.354 1.00 91.44 278 LEU A C 1
ATOM 2297 O O . LEU A 1 278 ? -0.899 -1.169 16.469 1.00 91.44 278 LEU A O 1
ATOM 2301 N N . SER A 1 279 ? -1.912 -2.954 17.389 1.00 90.12 279 SER A N 1
ATOM 2302 C CA . SER A 1 279 ? -1.485 -3.926 16.379 1.00 90.12 279 SER A CA 1
ATOM 2303 C C . SER A 1 279 ? -2.604 -4.218 15.380 1.00 90.12 279 SER A C 1
ATOM 2305 O O . SER A 1 279 ? -3.768 -4.352 15.754 1.00 90.12 279 SER A O 1
ATOM 2307 N N . GLY A 1 280 ? -2.265 -4.348 14.097 1.00 85.06 280 GLY A N 1
ATOM 2308 C CA . GLY A 1 280 ? -3.165 -4.920 13.085 1.00 85.06 280 GLY A CA 1
ATOM 2309 C C . GLY A 1 280 ? -3.082 -6.447 13.004 1.00 85.06 280 GLY A C 1
ATOM 2310 O O . GLY A 1 280 ? -3.956 -7.085 12.426 1.00 85.06 280 GLY A O 1
ATOM 2311 N N . ASP A 1 281 ? -2.044 -7.042 13.591 1.00 82.00 281 ASP A N 1
ATOM 2312 C CA . ASP A 1 281 ? -1.807 -8.480 13.582 1.00 82.00 281 ASP A CA 1
ATOM 2313 C C . ASP A 1 281 ? -2.165 -9.075 14.940 1.00 82.00 281 ASP A C 1
ATOM 2315 O O . ASP A 1 281 ? -1.567 -8.725 15.964 1.00 82.00 281 ASP A O 1
ATOM 2319 N N . LEU A 1 282 ? -3.146 -9.981 14.950 1.00 84.81 282 LEU A N 1
ATOM 2320 C CA . LEU A 1 282 ? -3.456 -10.758 16.145 1.00 84.81 282 LEU A CA 1
ATOM 2321 C C . LEU A 1 282 ? -2.403 -11.868 16.301 1.00 84.81 282 LEU A C 1
ATOM 2323 O O . LEU A 1 282 ? -1.940 -12.409 15.290 1.00 84.81 282 LEU A O 1
ATOM 2327 N N . PRO A 1 283 ? -2.008 -12.229 17.531 1.00 85.44 283 PRO A N 1
ATOM 2328 C CA . PRO A 1 283 ? -1.151 -13.385 17.773 1.00 85.44 283 PRO A CA 1
ATOM 2329 C C . PRO A 1 283 ? -1.879 -14.704 17.464 1.00 85.44 283 PRO A C 1
ATOM 2331 O O . PRO A 1 283 ? -3.102 -14.760 17.363 1.00 85.44 283 PRO A O 1
ATOM 2334 N N . GLU A 1 284 ? -1.111 -15.778 17.269 1.00 79.12 284 GLU A N 1
ATOM 2335 C CA . GLU A 1 284 ? -1.663 -17.122 17.029 1.00 79.12 284 GLU A CA 1
ATOM 2336 C C . GLU A 1 284 ? -2.321 -17.713 18.281 1.00 79.12 284 GLU A C 1
ATOM 2338 O O . GLU A 1 284 ? -3.366 -18.352 18.188 1.00 79.12 284 GLU A O 1
ATOM 2343 N N . ILE A 1 285 ? -1.719 -17.455 19.443 1.00 84.25 285 ILE A N 1
ATOM 2344 C CA . ILE A 1 285 ? -2.280 -17.769 20.757 1.00 84.25 285 ILE A CA 1
ATOM 2345 C C . ILE A 1 285 ? -3.045 -16.541 21.234 1.00 84.25 285 ILE A C 1
ATOM 2347 O O . ILE A 1 285 ? -2.551 -15.421 21.095 1.00 84.25 285 ILE A O 1
ATOM 2351 N N . ALA A 1 286 ? -4.231 -16.749 21.799 1.00 84.25 286 ALA A N 1
ATOM 2352 C CA . ALA A 1 286 ? -5.079 -15.667 22.267 1.00 84.25 286 ALA A CA 1
ATOM 2353 C C . ALA A 1 286 ? -4.339 -14.779 23.292 1.00 84.25 286 ALA A C 1
ATOM 2355 O O . ALA A 1 286 ? -3.712 -15.293 24.226 1.00 84.25 286 ALA A O 1
ATOM 2356 N N . PRO A 1 287 ? -4.355 -13.448 23.107 1.00 89.69 287 PRO A N 1
ATOM 2357 C CA . PRO A 1 287 ? -3.598 -12.544 23.960 1.00 89.69 287 PRO A CA 1
ATOM 2358 C C . PRO A 1 287 ? -4.230 -12.431 25.351 1.00 89.69 287 PRO A C 1
ATOM 2360 O O . PRO A 1 287 ? -5.447 -12.482 25.496 1.00 89.69 287 PRO A O 1
ATOM 2363 N N . SER A 1 288 ? -3.411 -12.198 26.378 1.00 88.75 288 SER A N 1
ATOM 2364 C CA . SER A 1 288 ? -3.887 -11.841 27.724 1.00 88.75 288 SER A CA 1
ATOM 2365 C C . SER A 1 288 ? -4.015 -10.327 27.938 1.00 88.75 288 SE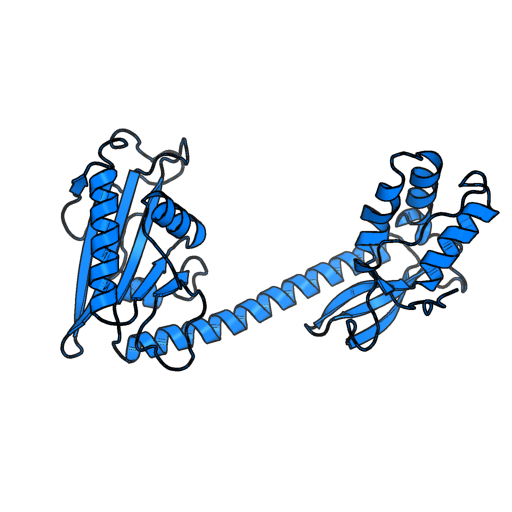R A C 1
ATOM 2367 O O . SER A 1 288 ? -4.692 -9.891 28.866 1.00 88.75 288 SER A O 1
ATOM 2369 N N . SER A 1 289 ? -3.379 -9.518 27.086 1.00 92.50 289 SER A N 1
ATOM 2370 C CA . SER A 1 289 ? -3.434 -8.054 27.096 1.00 92.50 289 SER A CA 1
ATOM 2371 C C . SER A 1 289 ? -3.059 -7.482 25.724 1.00 92.50 289 SER A C 1
ATOM 2373 O O . SER A 1 289 ? -2.602 -8.207 24.837 1.00 92.50 289 SER A O 1
ATOM 2375 N N . GLY A 1 290 ? -3.254 -6.174 25.547 1.00 93.12 290 GLY A N 1
ATOM 2376 C CA . GLY A 1 290 ? -2.883 -5.447 24.332 1.00 93.12 290 GLY A CA 1
ATOM 2377 C C . GLY A 1 290 ? -4.078 -4.856 23.592 1.00 93.12 290 GLY A C 1
ATOM 2378 O O . GLY A 1 290 ? -5.233 -5.111 23.936 1.00 93.12 290 GLY A O 1
ATOM 2379 N N . LEU A 1 291 ? -3.774 -4.047 22.580 1.00 94.56 291 LEU A N 1
ATOM 2380 C CA . LEU A 1 291 ? -4.747 -3.331 21.768 1.00 94.56 291 LEU A CA 1
ATOM 2381 C C . LEU A 1 291 ? -4.620 -3.788 20.312 1.00 94.56 291 LEU A C 1
ATOM 2383 O O . LEU A 1 291 ? -3.574 -3.627 19.683 1.00 94.56 291 LEU A O 1
ATOM 2387 N N . PHE A 1 292 ? -5.686 -4.362 19.771 1.00 94.12 292 PHE A N 1
ATOM 2388 C CA . PHE A 1 292 ? -5.702 -4.960 18.439 1.00 94.12 292 PHE A CA 1
ATOM 2389 C C . PHE A 1 292 ? -6.760 -4.282 17.586 1.00 94.12 292 PHE A C 1
ATOM 2391 O O . PHE A 1 292 ? -7.845 -3.984 18.067 1.00 94.12 292 PHE A O 1
ATOM 2398 N N . SER A 1 293 ? -6.460 -4.050 16.316 1.00 92.12 293 SER A N 1
ATOM 2399 C CA . SER A 1 293 ? -7.397 -3.476 15.355 1.00 92.12 293 SER A CA 1
ATOM 2400 C C . SER A 1 293 ? -7.804 -4.498 14.307 1.00 92.12 293 SER A C 1
ATOM 2402 O O . SER A 1 293 ? -6.979 -5.255 13.800 1.00 92.12 293 SER A O 1
ATOM 2404 N N . ILE A 1 294 ? -9.089 -4.493 13.981 1.00 88.94 294 ILE A N 1
ATOM 2405 C CA . ILE A 1 294 ? -9.737 -5.410 13.053 1.00 88.94 294 ILE A CA 1
ATOM 2406 C C . ILE A 1 294 ? -10.510 -4.567 12.039 1.00 88.94 294 ILE A C 1
ATOM 2408 O O . ILE A 1 294 ? -11.404 -3.807 12.410 1.00 88.94 294 ILE A O 1
ATOM 2412 N N . ASP A 1 295 ? -10.173 -4.709 10.758 1.00 83.00 295 ASP A N 1
ATOM 2413 C CA . ASP A 1 295 ? -10.827 -3.993 9.661 1.00 83.00 295 ASP A CA 1
ATOM 2414 C C . ASP A 1 295 ? -11.824 -4.890 8.919 1.00 83.00 295 ASP A C 1
ATOM 2416 O O . ASP A 1 295 ? -11.471 -5.865 8.246 1.00 83.00 295 ASP A O 1
ATOM 2420 N N . THR A 1 296 ? -13.097 -4.518 8.999 1.00 72.81 296 THR A N 1
ATOM 2421 C CA . THR A 1 296 ? -14.203 -5.283 8.422 1.00 72.81 296 THR A CA 1
ATOM 2422 C C . THR A 1 296 ? -14.612 -4.806 7.024 1.00 72.81 296 THR A C 1
ATOM 2424 O O . THR A 1 296 ? -15.389 -5.498 6.347 1.00 72.81 296 THR A O 1
ATOM 2427 N N . GLY A 1 297 ? -14.044 -3.695 6.532 1.00 61.12 297 GLY A N 1
ATOM 2428 C CA . GLY A 1 297 ? -14.305 -3.133 5.202 1.00 61.12 297 GLY A CA 1
ATOM 2429 C C . GLY A 1 297 ? -13.954 -4.094 4.058 1.00 61.12 297 GLY A C 1
ATOM 2430 O O . GLY A 1 297 ? -14.580 -4.083 2.995 1.00 61.12 297 GLY A O 1
ATOM 2431 N N . SER A 1 298 ? -13.035 -5.035 4.305 1.00 54.81 298 SER A N 1
ATOM 2432 C CA . SER A 1 298 ? -12.642 -6.096 3.363 1.00 54.81 298 SER A CA 1
ATOM 2433 C C . SER A 1 298 ? -13.699 -7.199 3.153 1.00 54.81 298 SER A C 1
ATOM 2435 O O . SER A 1 298 ? -13.549 -8.058 2.279 1.00 54.81 298 SER A O 1
ATOM 2437 N N . GLY A 1 299 ? -14.785 -7.190 3.936 1.00 49.53 299 GLY A N 1
ATOM 2438 C CA . GLY A 1 299 ? -15.949 -8.063 3.777 1.00 49.53 299 GLY A CA 1
ATOM 2439 C C . GLY A 1 299 ? -15.820 -9.484 4.337 1.00 49.53 299 GLY A C 1
ATOM 2440 O O . GLY A 1 299 ? -16.833 -10.182 4.387 1.00 49.53 299 GLY A O 1
ATOM 2441 N N . ARG A 1 300 ? -14.633 -9.912 4.787 1.00 52.81 300 ARG A N 1
ATOM 2442 C CA . ARG A 1 300 ? -14.394 -11.280 5.295 1.00 52.81 300 ARG A CA 1
ATOM 2443 C C . ARG A 1 300 ? -14.776 -11.466 6.766 1.00 52.81 300 ARG A C 1
ATOM 2445 O O . ARG A 1 300 ? -15.254 -12.535 7.125 1.00 52.81 300 ARG A O 1
ATOM 2452 N N . ASP A 1 301 ? -14.719 -10.398 7.559 1.00 53.47 301 ASP A N 1
ATOM 2453 C CA . ASP A 1 301 ? -14.975 -10.442 9.009 1.00 53.47 301 ASP A CA 1
ATOM 2454 C C . ASP A 1 301 ? -16.394 -9.987 9.385 1.00 53.47 301 ASP A C 1
ATOM 2456 O O . ASP A 1 301 ? -16.711 -9.741 10.549 1.00 53.47 301 ASP A O 1
ATOM 2460 N N . ARG A 1 302 ? -17.308 -9.920 8.403 1.00 54.38 302 ARG A N 1
ATOM 2461 C CA . ARG A 1 302 ? -18.695 -9.465 8.615 1.00 54.38 302 ARG A CA 1
ATOM 2462 C C . ARG A 1 302 ? -19.458 -10.298 9.645 1.00 54.38 302 ARG A C 1
ATOM 2464 O O . ARG A 1 302 ? -20.405 -9.783 10.226 1.00 54.38 302 ARG A O 1
ATOM 2471 N N . ALA A 1 303 ? -19.105 -11.567 9.855 1.00 50.56 303 ALA A N 1
ATOM 2472 C CA . ALA A 1 303 ? -19.746 -12.409 10.868 1.00 50.56 303 ALA A CA 1
ATOM 2473 C C . ALA A 1 303 ? -19.378 -11.973 12.296 1.00 50.56 303 ALA A C 1
ATOM 2475 O O . ALA A 1 303 ? -20.260 -11.888 13.144 1.00 50.56 303 ALA A O 1
ATOM 2476 N N . ILE A 1 304 ? -18.110 -11.622 12.522 1.00 53.72 304 ILE A N 1
ATOM 2477 C CA . ILE A 1 304 ? -17.593 -11.169 13.820 1.00 53.72 304 ILE A CA 1
ATOM 2478 C C . ILE A 1 304 ? -18.001 -9.718 14.059 1.00 53.72 304 ILE A C 1
ATOM 2480 O O . ILE A 1 304 ? -18.486 -9.403 15.137 1.00 53.72 304 ILE A O 1
ATOM 2484 N N . HIS A 1 305 ? -17.993 -8.879 13.015 1.00 53.34 305 HIS A N 1
ATOM 2485 C CA . HIS A 1 305 ? -18.682 -7.589 13.050 1.00 53.34 305 HIS A CA 1
ATOM 2486 C C . HIS A 1 305 ? -20.143 -7.766 13.475 1.00 53.34 305 HIS A C 1
ATOM 2488 O O . HIS A 1 305 ? -20.605 -7.096 14.381 1.00 53.34 305 HIS A O 1
ATOM 2494 N N . ARG A 1 306 ? -20.907 -8.676 12.855 1.00 54.03 306 ARG A N 1
ATOM 2495 C CA . ARG A 1 306 ? -22.328 -8.894 13.192 1.00 54.03 306 ARG A CA 1
ATOM 2496 C C . ARG A 1 306 ? -22.551 -9.413 14.613 1.00 54.03 306 ARG A C 1
ATOM 2498 O O . ARG A 1 306 ? -23.615 -9.124 15.153 1.00 54.03 306 ARG A O 1
ATOM 2505 N N . ALA A 1 307 ? -21.607 -10.169 15.169 1.00 50.06 307 ALA A N 1
ATOM 2506 C CA . ALA A 1 307 ? -21.654 -10.640 16.550 1.00 50.06 307 ALA A CA 1
ATOM 2507 C C . ALA A 1 307 ? -21.310 -9.504 17.530 1.00 50.06 307 ALA A C 1
ATOM 2509 O O . ALA A 1 307 ? -22.108 -9.196 18.405 1.00 50.06 307 ALA A O 1
ATOM 2510 N N . ALA A 1 308 ? -20.205 -8.791 17.299 1.00 49.00 308 ALA A N 1
ATOM 2511 C CA . ALA A 1 308 ? -19.737 -7.695 18.150 1.00 49.00 308 ALA A CA 1
ATOM 2512 C C . ALA A 1 308 ? -20.571 -6.400 18.049 1.00 49.00 308 ALA A C 1
ATOM 2514 O O . ALA A 1 308 ? -20.572 -5.587 18.967 1.00 49.00 308 ALA A O 1
ATOM 2515 N N . THR A 1 309 ? -21.290 -6.200 16.939 1.00 48.75 309 THR A N 1
ATOM 2516 C CA . THR A 1 309 ? -22.216 -5.066 16.727 1.00 48.75 309 THR A CA 1
ATOM 2517 C C . THR A 1 309 ? -23.684 -5.449 16.899 1.00 48.75 309 THR A C 1
ATOM 2519 O O . THR A 1 309 ? -24.547 -4.658 16.537 1.00 48.75 309 THR A O 1
ATOM 2522 N N . GLY A 1 310 ? -23.980 -6.680 17.351 1.00 41.53 310 GLY A N 1
ATOM 2523 C CA . GLY A 1 310 ? -25.342 -7.179 17.554 1.00 41.53 310 GLY A CA 1
ATOM 2524 C C . GLY A 1 310 ? -26.271 -6.933 16.361 1.00 41.53 310 GLY A C 1
ATOM 2525 O O . GLY A 1 310 ? -27.118 -6.061 16.422 1.00 41.53 310 GLY A O 1
ATOM 2526 N N . ARG A 1 311 ? -26.137 -7.686 15.254 1.00 37.41 311 ARG A N 1
ATOM 2527 C CA . ARG A 1 311 ? -26.947 -7.503 14.021 1.00 37.41 311 ARG A CA 1
ATOM 2528 C C . ARG A 1 311 ? -27.145 -6.017 13.661 1.00 37.41 311 ARG A C 1
ATOM 2530 O O . ARG A 1 311 ? -28.256 -5.508 13.722 1.00 37.41 311 ARG A O 1
ATOM 2537 N N . ARG A 1 312 ? -26.084 -5.407 13.125 1.00 40.75 312 ARG A N 1
ATOM 2538 C CA . ARG A 1 312 ? -26.049 -4.016 12.651 1.00 40.75 312 ARG A CA 1
ATOM 2539 C C . ARG A 1 312 ? -26.160 -3.030 13.817 1.00 40.75 312 ARG A C 1
ATOM 2541 O O . ARG A 1 312 ? -27.266 -2.681 14.198 1.00 40.75 312 ARG A O 1
ATOM 2548 N N . LEU A 1 313 ? -25.042 -2.405 14.182 1.00 38.88 313 LEU A N 1
ATOM 2549 C CA . LEU A 1 313 ? -25.041 -0.943 14.264 1.00 38.88 313 LEU A CA 1
ATOM 2550 C C . LEU A 1 313 ? -25.580 -0.446 12.910 1.00 38.88 313 LEU A C 1
ATOM 2552 O O . LEU A 1 313 ? -24.864 -0.380 11.915 1.00 38.88 313 LEU A O 1
ATOM 2556 N N . LEU A 1 314 ? -26.901 -0.310 12.803 1.00 35.19 314 LEU A N 1
ATOM 2557 C CA . LEU A 1 314 ? -27.556 0.315 11.666 1.00 35.19 314 LEU A CA 1
ATOM 2558 C C . LEU A 1 314 ? -27.336 1.806 11.861 1.00 35.19 314 LEU A C 1
ATOM 2560 O O . LEU A 1 314 ? -28.137 2.470 12.507 1.00 35.19 314 LEU A O 1
ATOM 2564 N N . VAL A 1 315 ? -26.224 2.290 11.330 1.00 36.97 315 VAL A N 1
ATOM 2565 C CA . VAL A 1 315 ? -26.064 3.687 10.943 1.00 36.97 315 VAL A CA 1
ATOM 2566 C C . VAL A 1 315 ? -25.482 3.672 9.528 1.00 36.97 315 VAL A C 1
ATOM 2568 O O . VAL A 1 315 ? -24.349 4.040 9.285 1.00 36.97 315 VAL A O 1
ATOM 2571 N N . ARG A 1 316 ? -26.228 3.098 8.577 1.00 33.34 316 ARG A N 1
ATOM 2572 C CA . ARG A 1 316 ? -25.947 3.190 7.138 1.00 33.34 316 ARG A CA 1
ATOM 2573 C C . ARG A 1 316 ? -27.222 3.207 6.340 1.00 33.34 316 ARG A C 1
ATOM 2575 O O . ARG A 1 316 ? -28.090 2.348 6.612 1.00 33.34 316 ARG A O 1
#

Secondary structure (DSSP, 8-state):
---------EEEHHHHHHTGGGGGTT-HHHHHHHHHHH-HHHHTSTTSTT-TTSS-EEEEEEE-TTS-EEEEEEHHHHHHHHHHHHHTTTTTTPPPPPPPGGGEEPBTTTBSEEEEEEESSHHHHHHHHHHHHHHHHHHHHHHHHHHHHHHHHHHHHHHHTT-SEEEEEEEEE-TT-TT-EEEEEEEEEEEETTEEEEEEEEEEESTTTT----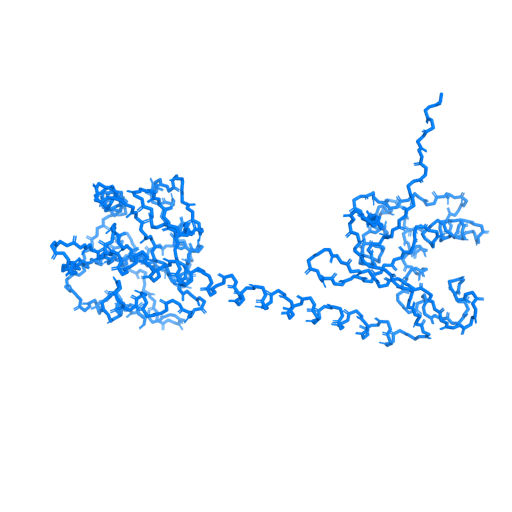SSS---TT--TTS--EEE-HHHHHHHHHHHHHHHHHTS-EEEEESSHHHHHHHHHHTT---TTEESS--SSPPSS-EEEEE-TTSSSHHHHHHHTTS-----

pLDDT: mean 86.67, std 13.27, range [33.34, 97.69]

Radius of gyration: 28.75 Å; chains: 1; bounding box: 76×40×70 Å

Foldseek 3Di:
DDDDPDDWFWFFLCCQQPPLLVVCPVPVLSSVLSNQLSPLQNQLAQPRPCNPPSQGHKWKWFAFPLRQITITDTQVVQQCSQVVCQVVCSRVNDGRDRDDCVRGAHPPPGTPDMDMDHHNHSVVVVVVVVVSVVVNVVSVVVVCVVVVVLQLVLVVVLVVVQAAKEKEKEWDAQPVDRPHTFKMKIKIWHADPNDTDIDIAIEGAQVCPVRADDPPDDGCNCVQDRDDYHYDHLLVVLVVLQVVVVVRQVRFAYEYEYQPQVSRVVVNVVSVHDQPQEDQGRDNDHHRGGHYYDHCVVVPCVVVVCVRCVNDPPPD

Sequence (316 aa):
MTFHPVIHGFYRYTDIIFVWHTAFQDRPIIETALKAFISPHCVTRKDHPFNKDGKGVEFWMGTLPNGEQRLLYSSAQVEYARYWLKEMGFTNGELIPIPDSSYLLRPGSELQAISPVYFDTYEKLKDAQKDVEKNNKRLKRSHNAYTGRIQFERIRNSWNEKIGTWCAIDFEWWEMYHTDLTEVGLSSVTFENGLEIATNRHLIFKENRLCRNGKYSPDNRDHFLFGQSQTLPQKQIAEELKSYLQTASEKGPVFLIFHDQKGDIKCLRETGVELDGLSGDLPEIAPSSGLFSIDTGSGRDRAIHRAATGRRLLVR